Protein AF-A0A6S7K629-F1 (afdb_monomer)

Solvent-accessible surface area (backbone atoms only — not comparable to full-atom values): 11249 Å² total; per-residue (Å²): 129,86,79,71,90,78,64,66,65,44,74,44,81,45,67,24,84,88,79,63,50,75,46,72,34,18,30,44,29,62,68,38,100,60,61,48,60,74,54,48,71,52,32,66,41,79,43,82,92,49,78,72,65,36,66,84,30,62,70,56,58,52,96,64,68,37,53,56,71,46,37,52,66,44,93,55,83,50,48,18,26,36,62,42,29,58,48,38,61,41,59,57,45,75,48,75,36,75,55,96,92,42,73,26,52,31,58,41,76,51,74,46,69,13,59,34,79,58,44,41,83,60,50,68,43,78,54,84,60,54,73,68,51,59,43,55,36,39,87,89,59,82,65,47,86,26,22,80,54,36,23,26,36,38,73,32,53,92,42,32,38,25,43,40,29,35,38,12,10,81,47,82,52,56,62,72,48,82,31,68,53,70,46,36,34,29,32,52,44,99,84,76,43,76,45,74,54,123

Secondary structure (DSSP, 8-state):
----TTPPSEEEEEE-TTT--EEEEEEE-S--TTT-SS-EEP-EE--TTSSTT-TT-GGGTSS--B-HHHHHT-S-SS-EE-THHHH--EEEEEEEEEETTEEEEEEEEEEES-HHHHHTT---EE----HHHHHTTSTT----SEEEEEEEEEEETTTEEEEEEEEEESSSSSSS--EEEEEEEEEE-TTS-EEEE-

Foldseek 3Di:
DDDPPDDAFAWDWDAFPVPRDTWIWTWHQDQDPAPGGDTHTQFWADALVDPCPALPHCLLADQDWDPVVVRRVPPDNDTIGTNQQQRPWDQKDWDWDDDPNDIFIHMWGHTDRHNNVQQNVLDDDFTDCWPVRQCRRDPPDDAADEPFGFAANDDALPFKTAGGWTFHDNDNDRNDTPDIGHHRIWGQDPVRDTDTDD

Radius of gyration: 16.96 Å; Cα contacts (8 Å, |Δi|>4): 452; chains: 1; bounding box: 54×33×42 Å

pLDDT: mean 91.03, std 10.89, range [40.28, 98.56]

Sequence (198 aa):
MPRYRNSTNGIYNLKSISTGEHYDVYCHMNDTETCGGGGWTQVMKLDGHKNTFTYDSALWKNEETYAIQDGLEGISEKESKLASYWNTPFTKICLGMSHNGKRKWTTLNYAASSLYSVIADGKFRATTAGKATWKSLIAGSSLQYNCKREGFNVKFNGNAVVRIGIVANNEGNCNTCDSWLGFSIAYVNDGGKWTNKM

Nearest PDB structures (foldseek):
  7t1u-assembly1_A  TM=4.057E-01  e=2.088E+00  Homo sapiens
  4o7j-assembly1_A  TM=2.434E-01  e=5.455E-01  Prodigiosinella confusarubida
  1p35-assembly1_C  TM=3.882E-01  e=9.455E+00  Autographa californica nucleopolyhedrovirus

Structure (mmCIF, N/CA/C/O backbone):
data_AF-A0A6S7K629-F1
#
_entry.id   AF-A0A6S7K629-F1
#
loop_
_atom_site.group_PDB
_atom_site.id
_atom_site.type_symbol
_atom_site.label_atom_id
_atom_site.label_alt_id
_atom_site.label_comp_id
_atom_site.label_asym_id
_atom_site.label_entity_id
_atom_site.label_seq_id
_atom_site.pdbx_PDB_ins_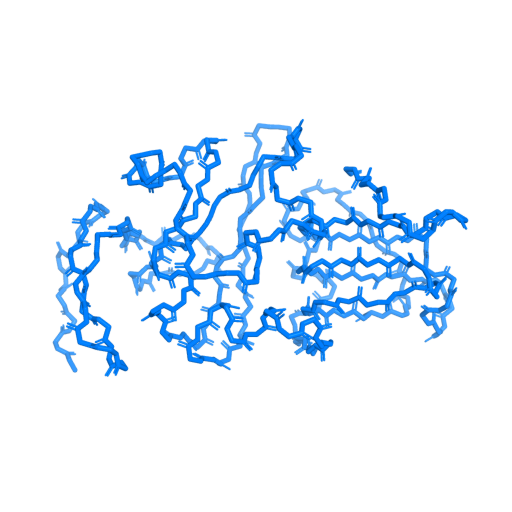code
_atom_site.Cartn_x
_atom_site.Cartn_y
_atom_site.Cartn_z
_atom_site.occupancy
_atom_site.B_iso_or_equiv
_atom_site.auth_seq_id
_atom_site.auth_comp_id
_atom_site.auth_asym_id
_atom_site.auth_atom_id
_atom_site.pdbx_PDB_model_num
ATOM 1 N N . MET A 1 1 ? -26.500 -4.214 5.469 1.00 42.53 1 MET A N 1
ATOM 2 C CA . MET A 1 1 ? -26.222 -3.189 6.501 1.00 42.53 1 MET A CA 1
ATOM 3 C C . MET A 1 1 ? -26.795 -1.858 6.033 1.00 42.53 1 MET A C 1
ATOM 5 O O . MET A 1 1 ? -26.673 -1.582 4.840 1.00 42.53 1 MET A O 1
ATOM 9 N N . PRO A 1 2 ? -27.455 -1.066 6.896 1.00 40.28 2 PRO A N 1
ATOM 10 C CA . PRO A 1 2 ? -28.009 0.219 6.491 1.00 40.28 2 PRO A CA 1
ATOM 11 C C . PRO A 1 2 ? -26.849 1.161 6.152 1.00 40.28 2 PRO A C 1
ATOM 13 O O . PRO A 1 2 ? -25.967 1.383 6.978 1.00 40.28 2 PRO A O 1
ATOM 16 N N . ARG A 1 3 ? -26.818 1.691 4.925 1.00 45.66 3 ARG A N 1
ATOM 17 C CA . ARG A 1 3 ? -25.899 2.775 4.556 1.00 45.66 3 ARG A CA 1
ATOM 18 C C . ARG A 1 3 ? -26.324 4.018 5.339 1.00 45.66 3 ARG A C 1
ATOM 20 O O . ARG A 1 3 ? -27.340 4.621 4.997 1.00 45.66 3 ARG A O 1
ATOM 27 N N . TYR A 1 4 ? -25.579 4.385 6.378 1.00 51.78 4 TYR A N 1
ATOM 28 C CA . TYR A 1 4 ? -25.742 5.671 7.054 1.00 51.78 4 TYR A CA 1
ATOM 29 C C . TYR A 1 4 ? -25.431 6.784 6.046 1.00 51.78 4 TYR A C 1
ATOM 31 O O . TYR A 1 4 ? -24.277 7.054 5.734 1.00 51.78 4 TYR A O 1
ATOM 39 N N . ARG A 1 5 ? -26.476 7.407 5.489 1.00 57.44 5 ARG A N 1
ATOM 40 C CA . ARG A 1 5 ? -26.367 8.431 4.432 1.00 57.44 5 ARG A CA 1
ATOM 41 C C . ARG A 1 5 ? -25.741 9.763 4.895 1.00 57.44 5 ARG A C 1
ATOM 43 O O . ARG A 1 5 ? -25.574 10.635 4.058 1.00 57.44 5 ARG A O 1
ATOM 50 N N . ASN A 1 6 ? -25.353 9.891 6.172 1.00 69.50 6 ASN A N 1
ATOM 51 C CA . ASN A 1 6 ? -24.847 11.131 6.787 1.00 69.50 6 ASN A CA 1
ATOM 52 C C . ASN A 1 6 ? -23.501 10.975 7.534 1.00 69.50 6 ASN A C 1
ATOM 54 O O . ASN A 1 6 ? -23.158 11.825 8.352 1.00 69.50 6 ASN A O 1
ATOM 58 N N . SER A 1 7 ? -22.748 9.893 7.325 1.00 81.50 7 SER A N 1
ATOM 59 C CA . SER A 1 7 ? -21.444 9.730 7.987 1.00 81.50 7 SER A CA 1
ATOM 60 C C . SER A 1 7 ? -20.409 10.715 7.430 1.00 81.50 7 SER A C 1
ATOM 62 O O . SER A 1 7 ? -20.250 10.823 6.217 1.00 81.50 7 SER A O 1
ATOM 64 N N . THR A 1 8 ? -19.690 11.416 8.309 1.00 90.19 8 THR A N 1
ATOM 65 C CA . THR A 1 8 ? -18.616 12.360 7.955 1.00 90.19 8 THR A CA 1
ATOM 66 C C . THR A 1 8 ? -17.238 11.729 8.134 1.00 90.19 8 THR A C 1
ATOM 68 O O . THR A 1 8 ? -17.088 10.703 8.801 1.00 90.19 8 THR A O 1
ATOM 71 N N . ASN A 1 9 ? -16.204 12.325 7.539 1.00 91.75 9 ASN A N 1
ATOM 72 C CA . ASN A 1 9 ? -14.827 11.925 7.830 1.00 91.75 9 ASN A CA 1
ATOM 73 C C . ASN A 1 9 ? -14.549 12.020 9.335 1.00 91.75 9 ASN A C 1
ATOM 75 O O . ASN A 1 9 ? -14.916 13.012 9.965 1.00 91.75 9 ASN A O 1
ATOM 79 N N . GLY A 1 10 ? -13.871 11.025 9.898 1.00 94.19 10 GLY A N 1
ATOM 80 C CA . GLY A 1 10 ? -13.561 11.041 11.322 1.00 94.19 10 GLY A CA 1
ATOM 81 C C . GLY A 1 10 ? -13.109 9.698 11.860 1.00 94.19 10 GLY A C 1
ATOM 82 O O . GLY A 1 10 ? -12.876 8.753 11.105 1.00 94.19 10 GLY A O 1
ATOM 83 N N . ILE A 1 11 ? -12.987 9.646 13.183 1.00 96.50 11 ILE A N 1
ATOM 84 C CA . ILE A 1 11 ? -12.616 8.440 13.914 1.00 96.50 11 ILE A CA 1
ATOM 85 C C . ILE A 1 11 ? -13.872 7.606 14.160 1.00 96.50 11 ILE A C 1
ATOM 87 O O . ILE A 1 11 ? -14.894 8.121 14.612 1.00 96.50 11 ILE A O 1
ATOM 91 N N . TYR A 1 12 ? -13.780 6.314 13.870 1.00 95.94 12 TYR A N 1
ATOM 92 C CA . TYR A 1 12 ? -14.828 5.332 14.106 1.00 95.94 12 TYR A CA 1
ATOM 93 C C . TYR A 1 12 ? -14.247 4.159 14.883 1.00 95.94 12 TYR A C 1
ATOM 95 O O . TYR A 1 12 ? -13.132 3.720 14.609 1.00 95.94 12 TYR A O 1
ATOM 103 N N . ASN A 1 13 ? -15.034 3.619 15.809 1.00 96.88 13 ASN A N 1
ATOM 104 C CA . ASN A 1 13 ? -14.713 2.369 16.478 1.00 96.88 13 ASN A CA 1
ATOM 105 C C . ASN A 1 13 ? -15.338 1.214 15.684 1.00 96.88 13 ASN A C 1
ATOM 107 O O . ASN A 1 13 ? -16.564 1.123 15.565 1.00 96.88 13 ASN A O 1
ATOM 111 N N . LEU A 1 14 ? -14.500 0.366 15.091 1.00 95.81 14 LEU A N 1
ATOM 112 C CA . LEU A 1 14 ? -14.931 -0.809 14.336 1.00 95.81 14 LEU A CA 1
ATOM 113 C C . LEU A 1 14 ? -14.744 -2.075 15.165 1.00 95.81 14 LEU A C 1
ATOM 115 O O . LEU A 1 14 ? -13.897 -2.131 16.051 1.00 95.81 14 LEU A O 1
ATOM 119 N N . LYS A 1 15 ? -15.519 -3.109 14.831 1.00 96.25 15 LYS A N 1
ATOM 120 C CA . LYS A 1 15 ? -15.396 -4.446 15.413 1.00 96.25 15 LYS A CA 1
ATOM 121 C C . LYS A 1 15 ? -14.888 -5.426 14.362 1.00 96.25 15 LYS A C 1
ATOM 123 O O . LYS A 1 15 ? -15.482 -5.541 13.289 1.00 96.25 15 LYS A O 1
ATOM 128 N N . SER A 1 16 ? -13.807 -6.135 14.669 1.00 92.56 16 SER A N 1
ATOM 129 C CA . SER A 1 16 ? -13.262 -7.192 13.819 1.00 92.56 16 SER A CA 1
ATOM 130 C C . SER A 1 16 ? -14.275 -8.324 13.678 1.00 92.56 16 SER A C 1
ATOM 132 O O . SER A 1 16 ? -14.834 -8.798 14.667 1.00 92.56 16 SER A O 1
ATOM 134 N N . ILE A 1 17 ? -14.513 -8.771 12.445 1.00 88.88 17 ILE A N 1
ATOM 135 C CA . ILE A 1 17 ? -15.453 -9.868 12.173 1.00 88.88 17 ILE A CA 1
ATOM 136 C C . ILE A 1 17 ? -14.842 -11.217 12.585 1.00 88.88 17 ILE A C 1
ATOM 138 O O . ILE A 1 17 ? -15.576 -12.123 12.966 1.00 88.88 17 ILE A O 1
ATOM 142 N N . SER A 1 18 ? -13.513 -11.351 12.527 1.00 85.50 18 SER A N 1
ATOM 143 C CA . SER A 1 18 ? -12.800 -12.586 12.867 1.00 85.50 18 SER A CA 1
ATOM 144 C C . SER A 1 18 ? -12.514 -12.714 14.363 1.00 85.50 18 SER A C 1
ATOM 146 O O . SER A 1 18 ? -12.752 -13.778 14.927 1.00 85.50 18 SER A O 1
ATOM 148 N N . THR A 1 19 ? -12.013 -11.654 15.005 1.00 88.19 19 THR A N 1
ATOM 149 C CA . THR A 1 19 ? -11.567 -11.700 16.413 1.00 88.19 19 THR A CA 1
ATOM 150 C C . THR A 1 19 ? -12.598 -11.138 17.390 1.00 88.19 19 THR A C 1
ATOM 152 O O . THR A 1 19 ? -12.537 -11.414 18.583 1.00 88.19 19 THR A O 1
ATOM 155 N N . GLY A 1 20 ? -13.562 -10.344 16.910 1.00 91.94 20 GLY A N 1
ATOM 156 C CA . GLY A 1 20 ? -14.508 -9.622 17.762 1.00 91.94 20 GLY A CA 1
ATOM 157 C C . GLY A 1 20 ? -13.906 -8.415 18.492 1.00 91.94 20 GLY A C 1
ATOM 158 O O . GLY A 1 20 ? -14.633 -7.737 19.217 1.00 91.94 20 GLY A O 1
ATOM 159 N N . GLU A 1 21 ? -12.620 -8.129 18.294 1.00 91.12 21 GLU A N 1
ATOM 160 C CA . GLU A 1 21 ? -11.923 -7.007 18.919 1.00 91.12 21 GLU A CA 1
ATOM 161 C C . GLU A 1 21 ? -12.397 -5.666 18.369 1.00 91.12 21 GLU A C 1
ATOM 163 O O . GLU A 1 21 ? -12.718 -5.533 17.185 1.00 91.12 21 GLU A O 1
ATOM 168 N N . HIS A 1 22 ? -12.400 -4.661 19.240 1.00 95.94 22 HIS A N 1
ATOM 169 C CA . HIS A 1 22 ? -12.716 -3.288 18.885 1.00 95.94 22 HIS A CA 1
ATOM 170 C C . HIS A 1 22 ? -11.439 -2.495 18.618 1.00 95.94 22 HIS A C 1
ATOM 172 O O . HIS A 1 22 ? -10.460 -2.627 19.351 1.00 95.94 22 HIS A O 1
ATOM 178 N N . TYR A 1 23 ? -11.451 -1.661 17.582 1.00 96.69 23 TYR A N 1
ATOM 179 C CA . TYR A 1 23 ? -10.312 -0.823 17.227 1.00 96.69 23 TYR A CA 1
ATOM 180 C C . TYR A 1 23 ? -10.754 0.493 16.593 1.00 96.69 23 TYR A C 1
ATOM 182 O O . TYR A 1 23 ? -11.702 0.541 15.804 1.00 96.69 23 TYR A O 1
ATOM 190 N N . ASP A 1 24 ? -10.033 1.559 16.931 1.00 97.12 24 ASP 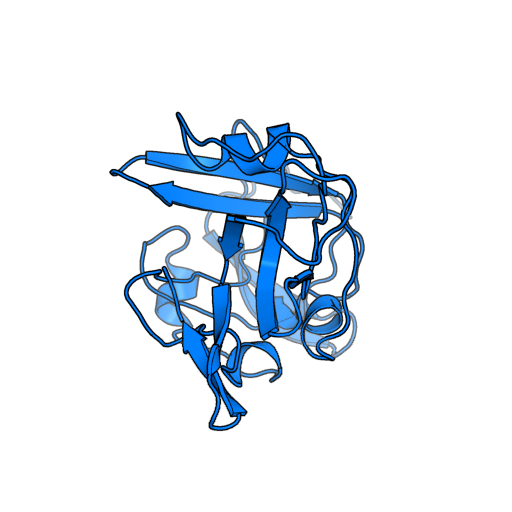A N 1
ATOM 191 C CA . ASP A 1 24 ? -10.259 2.879 16.360 1.00 97.12 24 ASP A CA 1
ATOM 192 C C . ASP A 1 24 ? -9.561 3.012 15.009 1.00 97.12 24 ASP A C 1
ATOM 194 O O . ASP A 1 24 ? -8.416 2.588 14.814 1.00 97.12 24 ASP A O 1
ATOM 198 N N . VAL A 1 25 ? -10.264 3.628 14.066 1.00 96.75 25 VAL A N 1
ATOM 199 C CA . VAL A 1 25 ? -9.771 3.904 12.719 1.00 96.75 25 VAL A CA 1
ATOM 200 C C . VAL A 1 25 ? -10.211 5.278 12.270 1.00 96.75 25 VAL A C 1
ATOM 202 O O . VAL A 1 25 ? -11.282 5.750 12.642 1.00 96.75 25 VAL A O 1
ATOM 205 N N . TYR A 1 26 ? -9.433 5.882 11.382 1.00 95.94 26 TYR A N 1
ATOM 206 C CA . TYR A 1 26 ? -9.931 6.991 10.589 1.00 95.94 26 TYR A CA 1
ATOM 207 C C . TYR A 1 26 ? -10.666 6.460 9.354 1.00 95.94 26 TYR A C 1
ATOM 209 O O . TYR A 1 26 ? -10.102 5.682 8.578 1.00 95.94 26 TYR A O 1
ATOM 217 N N . CYS A 1 27 ? -11.908 6.897 9.149 1.00 94.88 27 CYS A N 1
ATOM 218 C CA . CYS A 1 27 ? -12.672 6.613 7.939 1.00 94.88 27 CYS A CA 1
ATOM 219 C C . CYS A 1 27 ? -12.853 7.880 7.102 1.00 94.88 27 CYS A C 1
ATOM 221 O O . CYS A 1 27 ? -13.299 8.917 7.597 1.00 94.88 27 CYS A O 1
ATOM 223 N N . HIS A 1 28 ? -12.565 7.765 5.807 1.00 91.50 28 HIS A N 1
ATOM 224 C CA . HIS A 1 28 ? -12.845 8.788 4.810 1.00 91.50 28 HIS A CA 1
ATOM 225 C C . HIS A 1 28 ? -14.187 8.488 4.130 1.00 91.50 28 HIS A C 1
ATOM 227 O O . HIS A 1 28 ? -14.306 7.580 3.307 1.00 91.50 28 HIS A O 1
ATOM 233 N N . MET A 1 29 ? -15.216 9.230 4.520 1.00 88.81 29 MET A N 1
ATOM 234 C CA . MET A 1 29 ? -16.586 9.094 4.027 1.00 88.81 29 MET A CA 1
ATOM 235 C C . MET A 1 29 ? -16.844 9.928 2.771 1.00 88.81 29 MET A C 1
ATOM 237 O O . MET A 1 29 ? -17.712 9.566 1.976 1.00 88.81 29 MET A O 1
ATOM 241 N N . ASN A 1 30 ? -16.091 11.016 2.588 1.00 82.06 30 ASN A N 1
ATOM 242 C CA . ASN A 1 30 ? -16.232 11.895 1.434 1.00 82.06 30 ASN A CA 1
ATOM 243 C C . ASN A 1 30 ? -15.866 11.176 0.130 1.00 82.06 30 ASN A C 1
ATOM 245 O O . ASN A 1 30 ? -15.052 10.251 0.104 1.00 82.06 30 ASN A O 1
ATOM 249 N N . ASP A 1 31 ? -16.470 11.639 -0.961 1.00 74.38 31 ASP A N 1
ATOM 250 C CA . ASP A 1 31 ? -16.105 11.189 -2.294 1.00 74.38 31 ASP A CA 1
ATOM 251 C C . ASP A 1 31 ? -14.700 11.696 -2.647 1.00 74.38 31 ASP A C 1
ATOM 253 O O . ASP A 1 31 ? -14.399 12.884 -2.518 1.00 74.38 31 ASP A O 1
ATOM 257 N N . THR A 1 32 ? -13.836 10.784 -3.081 1.00 66.00 32 THR A N 1
ATOM 258 C CA . THR A 1 32 ? -12.559 11.141 -3.701 1.00 66.00 32 THR A CA 1
ATOM 259 C C . THR A 1 32 ? -12.710 10.887 -5.191 1.00 66.00 32 THR A C 1
ATOM 261 O O . THR A 1 32 ? -13.128 9.795 -5.569 1.00 66.00 32 THR A O 1
ATOM 264 N N . GLU A 1 33 ? -12.336 11.853 -6.038 1.00 66.56 33 GLU A N 1
ATOM 265 C CA . GLU A 1 33 ? -12.585 11.812 -7.495 1.00 66.56 33 GLU A CA 1
ATOM 266 C C . GLU A 1 33 ? -12.227 10.471 -8.168 1.00 66.56 33 GLU A C 1
ATOM 268 O O . GLU A 1 33 ? -12.839 10.089 -9.160 1.00 66.56 33 GLU A O 1
ATOM 273 N N . THR A 1 34 ? -11.244 9.738 -7.636 1.00 80.25 34 THR A N 1
ATOM 274 C CA . THR A 1 34 ? -10.741 8.477 -8.204 1.00 80.25 34 THR A CA 1
ATOM 275 C C . THR A 1 34 ? -11.073 7.211 -7.419 1.00 80.25 34 THR A C 1
ATOM 277 O O . THR A 1 34 ? -11.080 6.140 -8.026 1.00 80.25 34 THR A O 1
ATOM 280 N N . 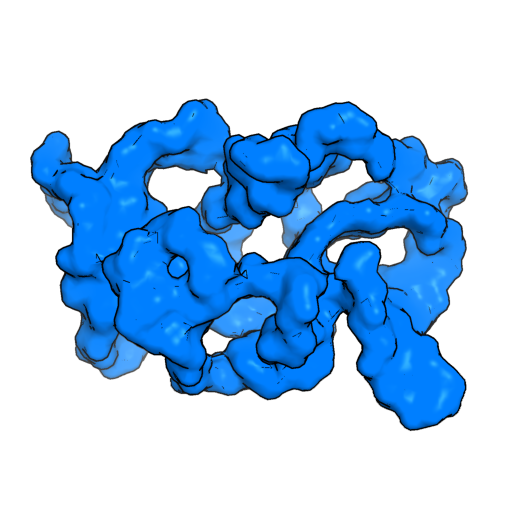CYS A 1 35 ? -11.304 7.271 -6.101 1.00 87.69 35 CYS A N 1
ATOM 281 C CA . CYS A 1 35 ? -11.722 6.073 -5.359 1.00 87.69 35 CYS A CA 1
ATOM 282 C C . CYS A 1 35 ? -13.241 5.968 -5.223 1.00 87.69 35 CYS A C 1
ATOM 284 O O . CYS A 1 35 ? -13.765 4.877 -5.007 1.00 87.69 35 CYS A O 1
ATOM 286 N N . GLY A 1 36 ? -13.968 7.057 -5.460 1.00 82.62 36 GLY A N 1
ATOM 287 C CA . GLY A 1 36 ? -15.405 7.113 -5.254 1.00 82.62 36 GLY A CA 1
ATOM 288 C C . GLY A 1 36 ? -15.763 7.261 -3.773 1.00 82.62 36 GLY A C 1
ATOM 289 O O . GLY A 1 36 ? -14.924 7.095 -2.878 1.00 82.62 36 GLY A O 1
ATOM 290 N N . GLY A 1 37 ? -17.037 7.540 -3.508 1.00 75.88 37 GLY A N 1
ATOM 291 C CA . GLY A 1 37 ? -17.607 7.514 -2.162 1.00 75.88 37 GLY A CA 1
ATOM 292 C C . GLY A 1 37 ? -17.767 6.086 -1.632 1.00 75.88 37 GLY A C 1
ATOM 293 O O . GLY A 1 37 ? -17.908 5.135 -2.403 1.00 75.88 37 GLY A O 1
ATOM 294 N N . GLY A 1 38 ? -17.786 5.912 -0.307 1.00 68.56 38 GLY A N 1
ATOM 295 C CA . GLY A 1 38 ? -18.046 4.583 0.265 1.00 68.56 38 GLY A CA 1
ATOM 296 C C . GLY A 1 38 ? -17.425 4.240 1.614 1.00 68.56 38 GLY A C 1
ATOM 297 O O . GLY A 1 38 ? -17.401 3.058 1.936 1.00 68.56 38 GLY A O 1
ATOM 298 N N . GLY A 1 39 ? -16.962 5.213 2.403 1.00 86.69 39 GLY A N 1
ATOM 299 C CA . GLY A 1 39 ? -16.406 4.949 3.734 1.00 86.69 39 GLY A CA 1
ATOM 300 C C . GLY A 1 39 ? -15.116 4.135 3.679 1.00 86.69 39 GLY A C 1
ATOM 301 O O . GLY A 1 39 ? -15.087 2.959 4.025 1.00 86.69 39 GLY A O 1
ATOM 302 N N . TRP A 1 40 ? -14.038 4.774 3.236 1.00 93.50 40 TRP A N 1
ATOM 303 C CA . TRP A 1 40 ? -12.711 4.176 3.161 1.00 93.50 40 TRP A CA 1
ATOM 304 C C . TRP A 1 40 ? -12.060 4.107 4.540 1.00 93.50 40 TRP A C 1
ATOM 306 O O . TRP A 1 40 ? -11.808 5.140 5.156 1.00 93.50 40 TRP A O 1
ATOM 316 N N . THR A 1 41 ? -11.742 2.905 5.010 1.00 95.75 41 THR A N 1
ATOM 317 C CA . THR A 1 41 ? -11.016 2.691 6.269 1.00 95.75 41 THR A CA 1
ATOM 318 C C . THR A 1 41 ? -9.511 2.829 6.052 1.00 95.75 41 THR A C 1
ATOM 320 O O . THR A 1 41 ? -8.917 2.071 5.284 1.00 95.75 41 THR A O 1
ATOM 323 N N . GLN A 1 42 ? -8.871 3.779 6.737 1.00 96.12 42 GLN A N 1
ATOM 324 C CA . GLN A 1 42 ? -7.422 3.952 6.673 1.00 96.12 42 GLN A CA 1
ATOM 325 C C . GLN A 1 42 ? -6.710 2.788 7.371 1.00 96.12 42 GLN A C 1
ATOM 327 O O . GLN A 1 42 ? -7.053 2.437 8.499 1.00 96.12 42 GLN A O 1
ATOM 332 N N . VAL A 1 43 ? -5.707 2.205 6.706 1.00 97.12 43 VAL A N 1
ATOM 333 C CA . VAL A 1 43 ? -4.933 1.061 7.229 1.00 97.12 43 VAL A CA 1
ATOM 334 C C . VAL A 1 43 ? -3.497 1.424 7.589 1.00 97.12 43 VAL A C 1
ATOM 336 O O . VAL A 1 43 ? -2.975 0.964 8.603 1.00 97.12 43 VAL A O 1
ATOM 339 N N . MET A 1 44 ? -2.851 2.262 6.780 1.00 97.38 44 MET A N 1
ATOM 340 C CA . MET A 1 44 ? -1.466 2.670 6.993 1.00 97.38 44 MET A CA 1
ATOM 341 C C . MET A 1 44 ? -1.112 3.924 6.195 1.00 97.38 44 MET A C 1
ATOM 343 O O . MET A 1 44 ? -1.789 4.260 5.222 1.00 97.38 44 MET A O 1
ATOM 347 N N . LYS A 1 45 ? -0.020 4.578 6.595 1.00 97.12 45 LYS A N 1
ATOM 348 C CA . LYS A 1 45 ? 0.615 5.707 5.906 1.00 97.12 45 LYS A CA 1
ATOM 349 C C . LYS A 1 45 ? 2.127 5.549 5.989 1.00 97.12 45 LYS A C 1
ATOM 351 O O . LYS A 1 45 ? 2.639 5.194 7.048 1.00 97.12 45 LYS A O 1
ATOM 356 N N . LEU A 1 46 ? 2.814 5.813 4.885 1.00 95.88 46 LEU A N 1
ATOM 357 C CA . LEU A 1 46 ? 4.257 5.637 4.755 1.00 95.88 46 LEU A CA 1
ATOM 358 C C . LEU A 1 46 ? 4.891 6.956 4.326 1.00 95.88 46 LEU A C 1
ATOM 360 O O . LEU A 1 46 ? 4.301 7.676 3.518 1.00 95.88 46 LEU A O 1
ATOM 364 N N . ASP A 1 47 ? 6.098 7.224 4.812 1.00 93.94 47 ASP A N 1
ATOM 365 C CA . ASP A 1 47 ? 6.920 8.346 4.373 1.00 93.94 47 ASP A CA 1
ATOM 366 C C . ASP A 1 47 ? 8.123 7.797 3.607 1.00 93.94 47 ASP A C 1
ATOM 368 O O . ASP A 1 47 ? 8.951 7.072 4.157 1.00 93.94 47 ASP A O 1
ATOM 372 N N . GLY A 1 48 ? 8.220 8.147 2.322 1.00 90.75 48 GLY A N 1
ATOM 373 C CA . GLY A 1 48 ? 9.311 7.699 1.457 1.00 90.75 48 GLY A CA 1
ATOM 374 C C . GLY A 1 48 ? 10.696 8.115 1.957 1.00 90.75 48 GLY A C 1
ATOM 375 O O . GLY A 1 48 ? 11.670 7.455 1.622 1.00 90.75 48 GLY A O 1
ATOM 376 N N . HIS A 1 49 ? 10.796 9.147 2.801 1.00 90.38 49 HIS A N 1
ATOM 377 C CA . HIS A 1 49 ? 12.065 9.622 3.359 1.00 90.38 49 HIS A CA 1
ATOM 378 C C . HIS A 1 49 ? 12.517 8.850 4.606 1.00 90.38 49 HIS A C 1
ATOM 380 O O . HIS A 1 49 ? 13.608 9.106 5.122 1.00 90.38 49 HIS A O 1
ATOM 386 N N . LYS A 1 50 ? 11.694 7.925 5.117 1.00 92.75 50 LYS A N 1
ATOM 387 C CA . LYS A 1 50 ? 11.956 7.173 6.346 1.00 92.75 50 LYS A CA 1
ATOM 388 C C . LYS A 1 50 ? 12.129 5.686 6.072 1.00 92.75 50 LYS A C 1
ATOM 390 O O . LYS A 1 50 ? 11.557 5.109 5.154 1.00 92.75 50 LYS A O 1
ATOM 395 N N . ASN A 1 51 ? 12.894 5.041 6.949 1.00 92.25 51 ASN A N 1
ATOM 396 C CA . ASN A 1 51 ? 13.161 3.605 6.886 1.00 92.25 51 ASN A CA 1
ATOM 397 C C . ASN A 1 51 ? 12.189 2.769 7.746 1.00 92.25 51 ASN A C 1
ATOM 399 O O . ASN A 1 51 ? 12.482 1.623 8.073 1.00 92.25 51 ASN A O 1
ATOM 403 N N . THR A 1 52 ? 11.037 3.315 8.139 1.00 95.38 52 THR A N 1
ATOM 404 C CA . THR A 1 52 ? 10.074 2.621 9.012 1.00 95.38 52 THR A CA 1
ATOM 405 C C . THR A 1 52 ? 9.383 1.460 8.293 1.00 95.38 52 THR A C 1
ATOM 407 O O . THR A 1 52 ? 9.242 0.364 8.839 1.00 95.38 52 THR A O 1
ATOM 410 N N . PHE A 1 53 ? 8.980 1.683 7.038 1.00 95.31 53 PHE A N 1
ATOM 411 C CA . PHE A 1 53 ? 8.231 0.724 6.217 1.00 95.31 53 PHE A CA 1
ATOM 412 C C . PHE A 1 53 ? 9.029 0.228 5.005 1.00 95.31 53 PHE A C 1
ATOM 414 O O . PHE A 1 53 ? 8.484 -0.022 3.923 1.00 95.31 53 PHE A O 1
ATOM 421 N N . THR A 1 54 ? 10.332 0.032 5.193 1.00 92.88 54 THR A N 1
ATOM 422 C CA . THR A 1 54 ? 11.207 -0.665 4.238 1.00 92.88 54 THR A CA 1
ATOM 423 C C . THR A 1 54 ? 10.683 -2.063 3.947 1.00 92.88 54 THR A C 1
ATOM 425 O O . THR A 1 54 ? 9.872 -2.597 4.709 1.00 92.88 54 THR A O 1
ATOM 428 N N . TYR A 1 55 ? 11.103 -2.675 2.837 1.00 91.56 55 TYR A N 1
ATOM 429 C CA . TYR A 1 55 ? 10.515 -3.955 2.440 1.00 91.56 55 TYR A CA 1
ATOM 430 C C . TYR A 1 55 ? 10.715 -5.014 3.532 1.00 91.56 55 TYR A C 1
ATOM 432 O O . TYR A 1 55 ? 9.808 -5.776 3.835 1.00 91.56 55 TYR A O 1
ATOM 440 N N . ASP A 1 56 ? 11.865 -5.060 4.181 1.00 90.31 56 ASP A N 1
ATOM 441 C CA . ASP A 1 56 ? 12.177 -6.023 5.236 1.00 90.31 56 ASP A CA 1
ATOM 442 C C . ASP A 1 56 ? 11.580 -5.701 6.615 1.00 90.31 56 ASP A C 1
ATOM 444 O O . ASP A 1 56 ? 11.639 -6.558 7.499 1.00 90.31 56 ASP A O 1
ATOM 448 N N . SER A 1 57 ? 10.957 -4.530 6.795 1.00 94.44 57 SER A N 1
ATOM 449 C CA . SER A 1 57 ? 10.371 -4.119 8.072 1.00 94.44 57 SER A CA 1
ATOM 450 C C . SER A 1 57 ? 9.383 -5.157 8.614 1.00 94.44 57 SER A C 1
ATOM 452 O O . SER A 1 57 ? 8.456 -5.601 7.922 1.00 94.44 57 SER A O 1
ATOM 454 N N . ALA A 1 58 ? 9.553 -5.513 9.891 1.00 96.56 58 ALA A N 1
ATOM 455 C CA . ALA A 1 58 ? 8.655 -6.419 10.605 1.00 96.56 58 ALA A CA 1
ATOM 456 C C . ALA A 1 58 ? 7.212 -5.889 10.646 1.00 96.56 58 ALA A C 1
ATOM 458 O O . ALA A 1 58 ? 6.272 -6.686 10.669 1.00 96.56 58 ALA A O 1
ATOM 459 N N . LEU A 1 59 ? 7.028 -4.565 10.540 1.00 97.69 59 LEU A N 1
ATOM 460 C CA . LEU A 1 59 ? 5.715 -3.919 10.520 1.00 97.69 59 LEU A CA 1
ATOM 461 C C . LEU A 1 59 ? 4.826 -4.392 9.361 1.00 97.69 59 LEU A C 1
ATOM 463 O O . LEU A 1 59 ? 3.608 -4.325 9.476 1.00 97.69 59 LEU A O 1
ATOM 467 N N . TRP A 1 60 ? 5.382 -4.921 8.269 1.00 97.56 60 TRP A N 1
ATOM 468 C CA . TRP A 1 60 ? 4.576 -5.517 7.194 1.00 97.56 60 TRP A CA 1
ATOM 469 C C . TRP A 1 60 ? 3.984 -6.884 7.555 1.00 97.56 60 TRP A C 1
ATOM 471 O O . TRP A 1 60 ? 2.985 -7.296 6.962 1.00 97.56 60 TRP A O 1
ATOM 481 N N . LYS A 1 61 ? 4.620 -7.603 8.485 1.00 97.38 61 LYS A N 1
ATOM 482 C CA . LYS A 1 61 ? 4.380 -9.030 8.751 1.00 97.38 61 LYS A CA 1
ATOM 483 C C . LYS A 1 61 ? 3.856 -9.324 10.154 1.00 97.38 61 LYS A C 1
ATOM 485 O O . LYS A 1 61 ? 3.500 -10.468 10.424 1.00 97.38 61 LYS A O 1
ATOM 490 N N . ASN A 1 62 ? 3.815 -8.328 11.035 1.00 97.81 62 ASN A N 1
ATOM 491 C CA . ASN A 1 62 ? 3.250 -8.446 12.375 1.00 97.81 62 ASN A CA 1
ATOM 492 C C . ASN A 1 62 ? 1.838 -7.835 12.460 1.00 97.81 62 ASN A C 1
ATOM 494 O O . ASN A 1 62 ? 1.403 -7.086 11.578 1.00 97.81 62 ASN A O 1
ATOM 498 N N . GLU A 1 63 ? 1.136 -8.144 13.543 1.00 97.12 63 GLU A N 1
ATOM 499 C CA . GLU A 1 63 ? -0.167 -7.569 13.904 1.00 97.12 63 GLU A CA 1
ATOM 500 C C . GLU A 1 63 ? 0.012 -6.503 14.998 1.00 97.12 63 GLU A C 1
ATOM 502 O O . GLU A 1 63 ? -0.720 -6.441 15.978 1.00 97.12 63 GLU A O 1
ATOM 507 N N . GLU A 1 64 ? 1.043 -5.667 14.842 1.00 97.44 64 GLU A N 1
ATOM 508 C CA . GLU A 1 64 ? 1.321 -4.541 15.737 1.00 97.44 64 GLU A CA 1
ATOM 509 C C . GLU A 1 64 ? 0.972 -3.212 15.067 1.00 97.44 64 GLU A C 1
ATOM 511 O O . GLU A 1 64 ? 1.125 -3.047 13.848 1.00 97.44 64 GLU A O 1
ATOM 516 N N . THR A 1 65 ? 0.515 -2.253 15.869 1.00 98.06 65 THR A N 1
ATOM 517 C CA . THR A 1 65 ? 0.275 -0.877 15.433 1.00 98.06 65 THR A CA 1
ATOM 518 C C . THR A 1 65 ? 1.562 -0.055 15.453 1.00 98.06 65 THR A C 1
ATOM 520 O O . THR A 1 65 ? 2.534 -0.376 16.133 1.00 98.06 65 THR A O 1
ATOM 523 N N . TYR A 1 66 ? 1.560 1.049 14.710 1.00 98.50 66 TYR A N 1
ATOM 524 C CA . TYR A 1 66 ? 2.623 2.048 14.735 1.00 98.50 66 TYR A CA 1
ATOM 525 C C . TYR A 1 66 ? 1.999 3.441 14.661 1.00 98.50 66 TYR A C 1
ATOM 527 O O . TYR A 1 66 ? 1.168 3.684 13.785 1.00 98.50 66 TYR A O 1
ATOM 535 N N . ALA A 1 67 ? 2.394 4.338 15.569 1.00 97.94 67 ALA A N 1
ATOM 536 C CA . ALA A 1 67 ? 1.948 5.736 15.607 1.00 97.94 67 ALA A CA 1
ATOM 537 C C . ALA A 1 67 ? 0.417 5.898 15.457 1.00 97.94 67 ALA A C 1
ATOM 539 O O . ALA A 1 67 ? -0.083 6.543 14.537 1.00 97.94 67 ALA A O 1
ATOM 540 N N . ILE A 1 68 ? -0.345 5.274 16.368 1.00 97.62 68 ILE A N 1
ATOM 541 C CA . ILE A 1 68 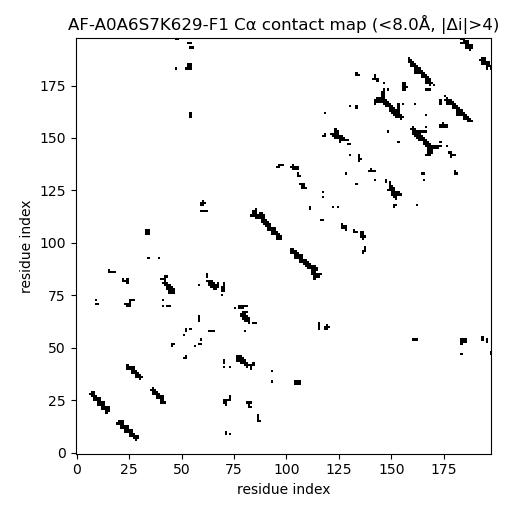? -1.819 5.223 16.304 1.00 97.62 68 ILE A CA 1
ATOM 542 C C . ILE A 1 68 ? -2.424 6.625 16.196 1.00 97.62 68 ILE A C 1
ATOM 544 O O . ILE A 1 68 ? -3.250 6.857 15.320 1.00 97.62 68 ILE A O 1
ATOM 548 N N . GLN A 1 69 ? -1.987 7.557 17.050 1.00 97.44 69 GLN A N 1
ATOM 549 C CA . GLN A 1 69 ? -2.523 8.923 17.079 1.00 97.44 69 GLN A CA 1
ATOM 550 C C . GLN A 1 69 ? -2.353 9.617 15.724 1.00 97.44 69 GLN A C 1
ATOM 552 O O . GLN A 1 69 ? -3.318 10.148 15.184 1.00 97.44 69 GLN A O 1
ATOM 557 N N . ASP A 1 70 ? -1.177 9.488 15.107 1.00 97.69 70 ASP A N 1
ATOM 558 C CA . ASP A 1 70 ? -0.915 10.032 13.775 1.00 97.69 70 ASP A CA 1
ATOM 559 C C . ASP A 1 70 ? -1.779 9.358 12.696 1.00 97.69 70 ASP A C 1
ATOM 561 O O . ASP A 1 70 ? -2.179 9.996 11.723 1.00 97.69 70 ASP A O 1
ATOM 565 N N . GLY A 1 71 ? -2.113 8.074 12.854 1.00 96.19 71 GLY A N 1
ATOM 566 C CA . GLY A 1 71 ? -3.060 7.372 11.986 1.00 96.19 71 GLY A CA 1
ATOM 567 C C . GLY A 1 71 ? -4.502 7.874 12.116 1.00 96.19 71 GLY A C 1
ATOM 568 O O . GLY A 1 71 ? -5.228 7.904 11.123 1.00 96.19 71 GLY A O 1
ATOM 569 N N . LEU A 1 72 ? -4.907 8.315 13.308 1.00 96.88 72 LEU A N 1
ATOM 570 C CA . LEU A 1 72 ? -6.248 8.839 13.584 1.00 96.88 72 LEU A CA 1
ATOM 571 C C . LEU A 1 72 ? -6.439 10.301 13.140 1.00 96.88 72 LEU A C 1
ATOM 573 O O . LEU A 1 72 ? -7.573 10.759 13.033 1.00 96.88 72 LEU A O 1
ATOM 577 N N . GLU A 1 73 ? -5.362 11.005 12.780 1.00 94.94 73 GLU A N 1
ATOM 578 C CA . GLU A 1 73 ? -5.403 12.340 12.154 1.00 94.94 73 GLU A CA 1
ATOM 579 C C . GLU A 1 73 ? -5.841 12.310 10.669 1.00 94.94 73 GLU A C 1
ATOM 581 O O . GLU A 1 73 ? -5.938 13.352 10.016 1.00 94.94 73 GLU A O 1
ATOM 586 N N . GLY A 1 74 ? -6.082 11.127 10.093 1.00 89.75 74 GLY A N 1
ATOM 587 C CA . GLY A 1 74 ? -6.445 10.967 8.685 1.00 89.75 74 GLY A CA 1
ATOM 588 C C . GLY A 1 74 ? -5.258 11.139 7.736 1.00 89.75 74 GLY A C 1
ATOM 589 O O . GLY A 1 74 ? -4.165 10.636 8.001 1.00 89.75 74 GLY A O 1
ATOM 590 N N . ILE A 1 75 ? -5.453 11.849 6.619 1.00 85.00 75 ILE A N 1
ATOM 591 C CA . ILE A 1 75 ? -4.507 11.929 5.483 1.00 85.00 75 ILE A CA 1
ATOM 592 C C . ILE A 1 75 ? -3.281 12.847 5.710 1.00 85.00 75 ILE A C 1
ATOM 594 O O . ILE A 1 75 ? -2.726 13.385 4.745 1.00 85.00 75 ILE A O 1
ATOM 598 N N . SER A 1 76 ? -2.859 13.056 6.961 1.00 91.69 76 SER A N 1
ATOM 599 C CA . SER A 1 76 ? -1.596 13.741 7.283 1.00 91.69 76 SER A CA 1
ATOM 600 C C . SER A 1 76 ? -0.385 12.957 6.754 1.00 91.69 76 SER A C 1
ATOM 602 O O . SER A 1 76 ? -0.469 11.751 6.542 1.00 91.69 76 SER A O 1
ATOM 604 N N . GLU A 1 77 ? 0.756 13.620 6.549 1.00 91.56 77 GLU A N 1
ATOM 605 C CA . GLU A 1 77 ? 1.979 12.996 5.996 1.00 91.56 77 GLU A CA 1
ATOM 606 C C . GLU A 1 77 ? 2.804 12.223 7.034 1.00 91.56 77 GLU A C 1
ATOM 608 O O . GLU A 1 77 ? 3.896 11.741 6.750 1.00 91.56 77 GLU A O 1
ATOM 613 N N . LYS A 1 78 ? 2.274 12.076 8.249 1.00 95.56 78 LYS A N 1
ATOM 614 C CA . LYS A 1 78 ? 2.901 11.284 9.300 1.00 95.56 78 LYS A CA 1
ATOM 615 C C . LYS A 1 78 ? 2.650 9.795 9.081 1.00 95.56 78 LYS A C 1
ATOM 617 O O . LYS A 1 78 ? 1.537 9.376 8.758 1.00 95.56 78 LYS A O 1
ATOM 622 N N . GLU A 1 79 ? 3.693 9.005 9.290 1.00 97.44 79 GLU A N 1
ATOM 623 C CA . GLU A 1 79 ? 3.655 7.549 9.208 1.00 97.44 79 GLU A CA 1
ATOM 624 C C . GLU A 1 79 ? 2.686 6.938 10.218 1.00 97.44 79 GLU A C 1
ATOM 626 O O . GLU A 1 79 ? 2.536 7.438 11.327 1.00 97.44 79 GLU A O 1
ATOM 631 N N . SER A 1 80 ? 2.020 5.846 9.840 1.00 98.38 80 SER A N 1
ATOM 632 C CA . SER A 1 80 ? 1.136 5.114 10.750 1.00 98.38 80 SER A CA 1
ATOM 633 C C . SER A 1 80 ? 0.862 3.698 10.251 1.00 98.38 80 SER A C 1
ATOM 635 O O . SER A 1 80 ? 0.901 3.430 9.048 1.00 98.38 80 SER A O 1
ATOM 637 N N . LYS A 1 81 ? 0.509 2.807 11.174 1.00 98.44 81 LYS A N 1
ATOM 638 C CA . LYS A 1 81 ? -0.098 1.505 10.897 1.00 98.44 81 LYS A CA 1
ATOM 639 C C . LYS A 1 81 ? -1.167 1.243 11.951 1.00 98.44 81 LYS A C 1
ATOM 641 O O . LYS A 1 81 ? -0.873 1.241 13.146 1.00 98.44 81 LYS A O 1
ATOM 646 N N . LEU A 1 82 ? -2.401 1.034 11.507 1.00 98.19 82 LEU A N 1
ATOM 647 C CA . LEU A 1 82 ? -3.562 0.826 12.372 1.00 98.19 82 LEU A CA 1
ATOM 648 C C . LEU A 1 82 ? -3.979 -0.647 12.389 1.00 98.19 82 LEU A C 1
ATOM 650 O O . LEU A 1 82 ? -3.632 -1.410 11.487 1.00 98.19 82 LEU A O 1
ATOM 654 N N . ALA A 1 83 ? -4.770 -1.037 13.391 1.00 97.88 83 ALA A N 1
ATOM 655 C CA . ALA A 1 83 ? -5.277 -2.407 13.524 1.00 97.88 83 ALA A CA 1
ATOM 656 C C . ALA A 1 83 ? -6.158 -2.857 12.349 1.00 97.88 83 ALA A C 1
ATOM 658 O O . ALA A 1 83 ? -6.233 -4.043 12.029 1.00 97.88 83 ALA A O 1
ATOM 659 N N . SER A 1 84 ? -6.752 -1.909 11.623 1.00 97.81 84 SER A N 1
ATOM 660 C CA . SER A 1 84 ? -7.440 -2.160 10.354 1.00 97.81 84 SER A CA 1
ATOM 661 C C . SER A 1 84 ? -6.563 -2.846 9.300 1.00 97.81 84 SER A C 1
ATOM 663 O O . SER A 1 84 ? -7.089 -3.529 8.423 1.00 97.81 84 SER A O 1
ATOM 665 N N . TYR A 1 85 ? -5.232 -2.743 9.396 1.00 98.25 85 TYR A N 1
ATOM 666 C CA . TYR A 1 85 ? -4.303 -3.458 8.518 1.00 98.25 85 TYR A CA 1
ATOM 667 C C . TYR A 1 85 ? -4.503 -4.982 8.547 1.00 98.25 85 TYR A C 1
ATOM 669 O O . TYR A 1 85 ? -4.401 -5.622 7.497 1.00 98.25 85 TYR A O 1
ATOM 677 N N . TRP A 1 86 ? -4.817 -5.564 9.712 1.00 97.75 86 TRP A N 1
ATOM 678 C CA . TRP A 1 86 ? -5.054 -7.006 9.867 1.00 97.75 86 TRP A CA 1
ATOM 679 C C . TRP A 1 86 ? -6.511 -7.377 10.171 1.00 97.75 86 TRP A C 1
ATOM 681 O O . TRP A 1 86 ? -6.899 -8.507 9.887 1.00 97.75 86 TRP A O 1
ATOM 691 N N . ASN A 1 87 ? -7.335 -6.434 10.642 1.00 97.25 87 ASN A N 1
ATOM 692 C CA . ASN A 1 87 ? -8.719 -6.696 11.061 1.00 97.25 87 ASN A CA 1
ATOM 693 C C . ASN A 1 87 ? -9.816 -6.275 10.062 1.00 97.25 87 ASN A C 1
ATOM 695 O O . ASN A 1 87 ? -10.998 -6.494 10.343 1.00 97.25 87 ASN A O 1
ATOM 699 N N . THR A 1 88 ? -9.485 -5.648 8.925 1.00 95.75 88 THR A N 1
ATOM 700 C CA . THR A 1 88 ? -10.492 -5.118 7.983 1.00 95.75 88 THR A CA 1
ATOM 701 C C . THR A 1 88 ? -10.499 -5.870 6.642 1.00 95.75 88 THR A C 1
ATOM 703 O O . THR A 1 88 ? -9.609 -5.649 5.816 1.00 95.75 88 THR A O 1
ATOM 706 N N . PRO A 1 89 ? -11.524 -6.704 6.372 1.00 96.31 89 PRO A N 1
ATOM 707 C CA . PRO A 1 89 ? -11.762 -7.268 5.045 1.00 96.31 89 PRO A CA 1
ATOM 708 C C . PRO A 1 89 ? -12.115 -6.193 4.022 1.00 96.31 89 PRO A C 1
ATOM 710 O O . PRO A 1 89 ? -12.805 -5.222 4.335 1.00 96.31 89 PRO A O 1
ATOM 713 N N . PHE A 1 90 ? -11.697 -6.390 2.775 1.00 95.94 90 PHE A N 1
ATOM 714 C CA . PHE A 1 90 ? -11.954 -5.434 1.701 1.00 95.94 90 PHE A CA 1
ATOM 715 C C . PHE A 1 90 ? -12.175 -6.127 0.356 1.00 95.94 90 PHE A C 1
ATOM 717 O O . PHE A 1 90 ? -11.786 -7.275 0.148 1.00 95.94 90 PHE A O 1
ATOM 724 N N . THR A 1 91 ? -12.804 -5.402 -0.571 1.00 96.00 91 THR A N 1
ATOM 725 C CA . THR A 1 91 ? -12.953 -5.783 -1.992 1.00 96.00 91 THR A CA 1
ATOM 726 C C . THR A 1 91 ? -12.223 -4.830 -2.938 1.00 96.00 91 THR A C 1
ATOM 728 O O . THR A 1 91 ? -12.067 -5.116 -4.128 1.00 96.00 91 THR A O 1
ATOM 731 N N . LYS A 1 92 ? -11.780 -3.685 -2.411 1.00 95.81 92 LYS A N 1
ATOM 732 C CA . LYS A 1 92 ? -11.030 -2.654 -3.118 1.00 95.81 92 LYS A CA 1
ATOM 733 C C . LYS A 1 92 ? -10.028 -2.005 -2.175 1.00 95.81 92 LYS A C 1
ATOM 735 O O . LYS A 1 92 ? -10.276 -1.925 -0.975 1.00 95.81 92 LYS A O 1
ATOM 740 N N . ILE A 1 93 ? -8.943 -1.490 -2.737 1.00 96.19 93 ILE A N 1
ATOM 741 C CA . ILE A 1 93 ? -7.945 -0.683 -2.034 1.00 96.19 93 ILE A CA 1
ATOM 742 C C . ILE A 1 93 ? -7.888 0.679 -2.716 1.00 96.19 93 ILE A C 1
ATOM 744 O O . ILE A 1 93 ? -7.687 0.739 -3.927 1.00 96.19 93 ILE A O 1
ATOM 748 N N . CYS A 1 94 ? -8.027 1.754 -1.945 1.00 95.50 94 CYS A N 1
ATOM 749 C CA . CYS A 1 94 ? -7.704 3.102 -2.399 1.00 95.50 94 CYS A CA 1
ATOM 750 C C . CYS A 1 94 ? -6.251 3.404 -2.017 1.00 95.50 94 CYS A C 1
ATOM 752 O O . CYS A 1 94 ? -5.900 3.400 -0.837 1.00 95.50 94 CYS A O 1
ATOM 754 N N . LEU A 1 95 ? -5.398 3.619 -3.015 1.00 95.31 95 LEU A N 1
ATOM 755 C CA . LEU A 1 95 ? -3.982 3.935 -2.842 1.00 95.31 95 LEU A CA 1
ATOM 756 C C . LEU A 1 95 ? -3.742 5.403 -3.159 1.00 95.31 95 LEU A C 1
ATOM 758 O O . LEU A 1 95 ? -4.225 5.896 -4.175 1.00 95.31 95 LEU A O 1
ATOM 762 N N . GLY A 1 96 ? -2.973 6.081 -2.311 1.00 94.38 96 GLY A N 1
ATOM 763 C CA . GLY A 1 96 ? -2.613 7.485 -2.476 1.00 94.38 96 GLY A CA 1
ATOM 764 C C . GLY A 1 96 ? -1.108 7.685 -2.486 1.00 94.38 96 GLY A C 1
ATOM 765 O O . GLY A 1 96 ? -0.391 7.024 -1.740 1.00 94.38 96 GLY A O 1
ATOM 766 N N . MET A 1 97 ? -0.632 8.617 -3.307 1.00 94.62 97 MET A N 1
ATOM 767 C CA . MET A 1 97 ? 0.772 9.017 -3.349 1.00 94.62 97 MET A CA 1
ATOM 768 C C . MET A 1 97 ? 0.880 10.539 -3.443 1.00 94.62 97 MET A C 1
ATOM 770 O O . MET A 1 97 ? 0.205 11.166 -4.263 1.00 94.62 97 MET A O 1
ATOM 774 N N . SER A 1 98 ? 1.712 11.125 -2.582 1.00 93.56 98 SER A N 1
ATOM 775 C CA . SER A 1 98 ? 2.121 12.529 -2.656 1.00 93.56 98 SER A CA 1
ATOM 776 C C . SER A 1 98 ? 3.445 12.629 -3.408 1.00 93.56 98 SER A C 1
ATOM 778 O O . SER A 1 98 ? 4.412 11.975 -3.033 1.00 93.56 98 SER A O 1
ATOM 780 N N . HIS A 1 99 ? 3.510 13.478 -4.431 1.00 91.12 99 HIS A N 1
ATOM 781 C CA . HIS A 1 99 ? 4.749 13.814 -5.131 1.00 91.12 99 HIS A CA 1
ATOM 782 C C . HIS A 1 99 ? 4.711 15.286 -5.563 1.00 91.12 99 HIS A C 1
ATOM 784 O O . HIS A 1 99 ? 3.720 15.738 -6.141 1.00 91.12 99 HIS A O 1
ATOM 790 N N . ASN A 1 100 ? 5.770 16.049 -5.268 1.00 91.00 100 ASN A N 1
ATOM 791 C CA . ASN A 1 100 ? 5.867 17.492 -5.544 1.00 91.00 100 ASN A CA 1
ATOM 792 C C . ASN A 1 100 ? 4.639 18.294 -5.065 1.00 91.00 100 ASN A C 1
ATOM 794 O O . ASN A 1 100 ? 4.043 19.062 -5.821 1.00 91.00 100 ASN A O 1
ATOM 798 N N . GLY A 1 101 ? 4.211 18.053 -3.821 1.00 90.00 101 GLY A N 1
ATOM 799 C CA . GLY A 1 101 ? 3.062 18.729 -3.201 1.00 90.00 101 GLY A CA 1
ATOM 800 C C . GLY A 1 101 ? 1.693 18.347 -3.778 1.00 90.00 101 GLY A C 1
ATOM 801 O O . GLY A 1 101 ? 0.677 18.893 -3.356 1.00 90.00 101 GLY A O 1
ATOM 802 N N . LYS A 1 102 ? 1.630 17.413 -4.737 1.00 91.75 102 LYS A N 1
ATOM 803 C CA . LYS A 1 102 ? 0.377 16.929 -5.324 1.00 91.75 102 LYS A CA 1
ATOM 804 C C . LYS A 1 102 ? 0.103 15.510 -4.869 1.00 91.75 102 LYS A C 1
ATOM 806 O O . LYS A 1 102 ? 0.920 14.618 -5.084 1.00 91.75 102 LYS A O 1
ATOM 811 N N . ARG A 1 103 ? -1.083 15.299 -4.301 1.00 92.00 103 ARG A N 1
ATOM 812 C CA . ARG A 1 103 ? -1.580 13.970 -3.958 1.00 92.00 103 ARG A CA 1
ATOM 813 C C . ARG A 1 103 ? -2.504 13.451 -5.046 1.00 92.00 103 ARG A C 1
ATOM 815 O O . ARG A 1 103 ? -3.433 14.145 -5.459 1.00 92.00 103 ARG A O 1
ATOM 822 N N . LYS A 1 104 ? -2.250 12.232 -5.504 1.00 93.88 104 LYS A N 1
ATOM 823 C CA . LYS A 1 104 ? -3.119 11.509 -6.431 1.00 93.88 104 LYS A CA 1
ATOM 824 C C . LYS A 1 104 ? -3.509 10.176 -5.827 1.00 93.88 104 LYS A C 1
ATOM 826 O O . LYS A 1 104 ? -2.775 9.616 -5.016 1.00 93.88 104 LYS A O 1
ATOM 831 N N . TRP A 1 105 ? -4.678 9.704 -6.232 1.00 94.06 105 TRP A N 1
ATOM 832 C CA . TRP A 1 105 ? -5.270 8.479 -5.732 1.00 94.06 105 TRP A CA 1
ATOM 833 C C . TRP A 1 105 ? -5.627 7.558 -6.893 1.00 94.06 105 TRP A C 1
ATOM 835 O O . TRP A 1 105 ? -5.829 8.000 -8.026 1.00 94.06 105 TRP A O 1
ATOM 845 N N . THR A 1 106 ? -5.689 6.266 -6.611 1.00 94.44 106 THR A N 1
ATOM 846 C CA . THR A 1 106 ? -6.107 5.243 -7.563 1.00 94.44 106 THR A CA 1
ATOM 847 C C . THR A 1 106 ? -6.736 4.074 -6.819 1.00 94.44 106 THR A C 1
ATOM 849 O O . THR A 1 106 ? -6.495 3.894 -5.624 1.00 94.44 106 THR A O 1
ATOM 852 N N . THR A 1 107 ? -7.532 3.269 -7.516 1.00 94.62 107 THR A N 1
ATOM 853 C CA . THR A 1 107 ? -8.212 2.117 -6.915 1.00 94.62 107 THR A CA 1
ATOM 854 C C . THR A 1 107 ? -7.700 0.813 -7.498 1.00 94.62 107 THR A C 1
ATOM 856 O O . THR A 1 107 ? -7.638 0.651 -8.715 1.00 94.62 107 THR A O 1
ATOM 859 N N . LEU A 1 108 ? -7.409 -0.149 -6.626 1.00 95.69 108 LEU A N 1
ATOM 860 C CA . LEU A 1 108 ? -7.177 -1.540 -6.998 1.00 95.69 108 LEU A CA 1
ATOM 861 C C . LEU A 1 108 ? -8.403 -2.371 -6.621 1.00 95.69 108 LEU A C 1
ATOM 863 O O . LEU A 1 108 ? -8.836 -2.346 -5.470 1.00 95.69 108 LEU A O 1
ATOM 867 N N . ASN A 1 109 ? -8.945 -3.139 -7.566 1.00 95.69 109 ASN A N 1
ATOM 868 C CA . ASN A 1 109 ? -9.957 -4.149 -7.261 1.00 95.69 109 ASN A CA 1
ATOM 869 C C . ASN A 1 109 ? -9.241 -5.426 -6.809 1.00 95.69 109 ASN A C 1
ATOM 871 O O . ASN A 1 109 ? -8.553 -6.065 -7.604 1.00 95.69 109 ASN A O 1
ATOM 875 N N . TYR A 1 110 ? -9.370 -5.770 -5.530 1.00 97.50 110 TYR A N 1
ATOM 876 C CA . TYR A 1 110 ? -8.758 -6.958 -4.945 1.00 97.50 110 TYR A CA 1
ATOM 877 C C . TYR A 1 110 ? -9.522 -7.331 -3.677 1.00 97.50 110 TYR A C 1
ATOM 879 O O . TYR A 1 110 ? -9.742 -6.471 -2.828 1.00 97.50 110 TYR A O 1
ATOM 887 N N . ALA A 1 111 ? -9.924 -8.593 -3.542 1.00 97.88 111 ALA A N 1
ATOM 888 C CA . ALA A 1 111 ? -10.653 -9.066 -2.371 1.00 97.88 111 ALA A CA 1
ATOM 889 C C . ALA A 1 111 ? -9.742 -9.862 -1.433 1.00 97.88 111 ALA A C 1
ATOM 891 O O . ALA A 1 111 ? -9.033 -10.767 -1.875 1.00 97.88 111 ALA A O 1
ATOM 892 N N . ALA A 1 112 ? -9.771 -9.533 -0.143 1.00 97.81 112 ALA A N 1
ATOM 893 C CA . ALA A 1 112 ? -9.025 -10.244 0.890 1.00 97.81 112 ALA A CA 1
ATOM 894 C C . ALA A 1 112 ? -9.651 -10.055 2.276 1.00 97.81 112 ALA A C 1
ATOM 896 O O . ALA A 1 112 ? -10.444 -9.137 2.498 1.00 97.81 112 ALA A O 1
ATOM 897 N N . SER A 1 113 ? -9.257 -10.907 3.225 1.00 96.94 113 SER A N 1
ATOM 898 C CA . SER A 1 113 ? -9.671 -10.788 4.627 1.00 96.94 113 SER A CA 1
ATOM 899 C C . SER A 1 113 ? -8.981 -9.636 5.363 1.00 96.94 113 SER A C 1
ATOM 901 O O . SER A 1 113 ? -9.543 -9.135 6.329 1.00 96.94 113 SER A O 1
ATOM 903 N N . SER A 1 114 ? -7.800 -9.206 4.912 1.00 97.50 114 SER A N 1
ATOM 904 C CA . SER A 1 114 ? -7.084 -8.017 5.398 1.00 97.50 114 SER A CA 1
ATOM 905 C C . SER A 1 114 ? -5.841 -7.730 4.558 1.00 97.50 114 SER A C 1
ATOM 907 O O . SER A 1 114 ? -5.407 -8.591 3.787 1.00 97.50 114 SER A O 1
ATOM 909 N N . LEU A 1 115 ? -5.232 -6.545 4.691 1.00 98.25 115 LEU A N 1
ATOM 910 C CA . LEU A 1 115 ? -4.005 -6.227 3.946 1.00 98.25 115 LEU A CA 1
ATOM 911 C C . LEU A 1 115 ? -2.832 -7.082 4.450 1.00 98.25 115 LEU A C 1
ATOM 913 O O . LEU A 1 115 ? -2.036 -7.575 3.648 1.00 98.25 115 LEU A O 1
ATOM 917 N N . TYR A 1 116 ? -2.811 -7.364 5.756 1.00 98.25 116 TYR A N 1
ATOM 918 C CA . TYR A 1 116 ? -1.927 -8.343 6.385 1.00 98.25 116 TYR A CA 1
ATOM 919 C C . TYR A 1 116 ? -1.953 -9.696 5.661 1.00 98.25 116 TYR A C 1
ATOM 921 O O . TYR A 1 116 ? -0.904 -10.185 5.246 1.00 98.25 116 TYR A O 1
ATOM 929 N N . SER A 1 117 ? -3.142 -10.267 5.419 1.00 97.69 117 SER A N 1
ATOM 930 C CA . SER A 1 117 ? -3.288 -11.593 4.788 1.00 97.69 117 SER A CA 1
ATOM 931 C C . SER A 1 117 ? -2.691 -11.684 3.373 1.00 97.69 117 SER A C 1
ATOM 933 O O . SER A 1 117 ? -2.311 -12.760 2.909 1.00 97.69 117 SER A O 1
ATOM 935 N N . VAL A 1 118 ? -2.593 -10.545 2.681 1.00 98.12 118 VAL A N 1
ATOM 936 C CA . VAL A 1 118 ? -2.072 -10.439 1.312 1.00 98.12 118 VAL A CA 1
ATOM 937 C C . VAL A 1 118 ? -0.562 -10.193 1.302 1.00 98.12 118 VAL A C 1
ATOM 939 O O . VAL A 1 118 ? 0.114 -10.542 0.333 1.00 98.12 118 VAL A O 1
ATOM 942 N N . ILE A 1 119 ? -0.014 -9.605 2.367 1.00 98.25 119 ILE A N 1
ATOM 943 C CA . ILE A 1 119 ? 1.382 -9.160 2.422 1.00 98.25 119 ILE A CA 1
ATOM 944 C C . ILE A 1 119 ? 2.273 -10.086 3.253 1.00 98.25 119 ILE A C 1
ATOM 946 O O . ILE A 1 119 ? 3.391 -10.381 2.819 1.00 98.25 119 ILE A O 1
ATOM 950 N N . ALA A 1 120 ? 1.811 -10.520 4.428 1.00 97.81 120 ALA A N 1
ATOM 951 C CA . ALA A 1 120 ? 2.667 -11.001 5.514 1.00 97.81 120 ALA A CA 1
ATOM 952 C C . ALA A 1 120 ? 3.513 -12.232 5.149 1.00 97.81 120 ALA A C 1
ATOM 954 O O . ALA A 1 120 ? 4.678 -12.327 5.538 1.00 97.81 120 ALA A O 1
ATOM 955 N N . ASP A 1 121 ? 2.972 -13.138 4.333 1.00 97.00 121 ASP A N 1
ATOM 956 C CA . ASP A 1 121 ? 3.674 -14.356 3.910 1.00 97.00 121 ASP A CA 1
ATOM 957 C C . ASP A 1 121 ? 4.733 -14.126 2.812 1.00 97.00 121 ASP A C 1
ATOM 959 O O . ASP A 1 121 ? 5.424 -15.059 2.401 1.00 97.00 121 ASP A O 1
ATOM 963 N N . GLY A 1 122 ? 4.863 -12.892 2.309 1.00 95.62 122 GLY A N 1
ATOM 964 C CA . GLY A 1 122 ? 5.852 -12.512 1.301 1.00 95.62 122 GLY A CA 1
ATOM 965 C C . GLY A 1 122 ? 5.637 -13.128 -0.086 1.00 95.62 122 GLY A C 1
ATOM 966 O O . GLY A 1 122 ? 6.528 -13.019 -0.936 1.00 95.62 122 GLY A O 1
ATOM 967 N N . LYS A 1 123 ? 4.494 -13.778 -0.343 1.00 97.00 123 LYS A N 1
ATOM 968 C CA . LYS A 1 123 ? 4.188 -14.375 -1.650 1.00 97.00 123 LYS A CA 1
ATOM 969 C C . LYS A 1 123 ? 3.696 -13.325 -2.633 1.00 97.00 123 LYS A C 1
ATOM 971 O O . LYS A 1 123 ? 2.919 -12.441 -2.274 1.00 97.00 123 LYS A O 1
ATOM 976 N N . PHE A 1 124 ? 4.134 -13.455 -3.882 1.00 97.75 124 PHE A N 1
ATOM 977 C CA . PHE A 1 124 ? 3.639 -12.624 -4.971 1.00 97.75 124 PHE A CA 1
ATOM 978 C C . PHE A 1 124 ? 2.153 -12.893 -5.213 1.00 97.75 124 PHE A C 1
ATOM 980 O O . PHE A 1 124 ? 1.748 -14.049 -5.351 1.00 97.75 124 PHE A O 1
ATOM 987 N N . ARG A 1 125 ? 1.364 -11.825 -5.324 1.00 98.12 125 ARG A N 1
ATOM 988 C CA . ARG A 1 125 ? -0.054 -11.882 -5.697 1.00 98.12 125 ARG A CA 1
ATOM 989 C C . ARG A 1 125 ? -0.329 -10.802 -6.729 1.00 98.12 125 ARG A C 1
ATOM 991 O O . ARG A 1 125 ? -0.078 -9.632 -6.459 1.00 98.12 125 ARG A O 1
ATOM 998 N N . ALA A 1 126 ? -0.809 -11.197 -7.903 1.00 98.00 126 ALA A N 1
ATOM 999 C CA . ALA A 1 126 ? -1.032 -10.269 -9.002 1.00 98.00 126 ALA A CA 1
ATOM 1000 C C . ALA A 1 126 ? -2.266 -9.385 -8.773 1.00 98.00 126 ALA A C 1
ATOM 1002 O O . ALA A 1 126 ? -3.262 -9.830 -8.200 1.00 98.00 126 ALA A O 1
ATOM 1003 N N . THR A 1 127 ? -2.212 -8.156 -9.280 1.00 97.75 127 THR A N 1
ATOM 1004 C CA . THR A 1 127 ? -3.389 -7.301 -9.495 1.00 97.75 127 THR A CA 1
ATOM 1005 C C . THR A 1 127 ? -3.683 -7.185 -10.988 1.00 97.75 127 THR A C 1
ATOM 1007 O O . THR A 1 127 ? -2.906 -7.639 -11.825 1.00 97.75 127 THR A O 1
ATOM 1010 N N . THR A 1 128 ? -4.820 -6.585 -11.333 1.00 96.56 128 THR A N 1
ATOM 1011 C CA . THR A 1 128 ? -5.235 -6.349 -12.726 1.00 96.56 128 THR A CA 1
ATOM 1012 C C . THR A 1 128 ? -5.536 -4.870 -12.975 1.00 96.56 128 THR A C 1
ATOM 1014 O O . THR A 1 128 ? -6.462 -4.538 -13.713 1.00 96.56 128 THR A O 1
ATOM 1017 N N . ALA A 1 129 ? -4.828 -3.968 -12.290 1.00 96.31 129 ALA A N 1
ATOM 1018 C CA . ALA A 1 129 ? -5.087 -2.532 -12.372 1.00 96.31 129 ALA A CA 1
ATOM 1019 C C . ALA A 1 129 ? -4.553 -1.932 -13.677 1.00 96.31 129 ALA A C 1
ATOM 1021 O O . ALA A 1 129 ? -5.169 -1.033 -14.247 1.00 96.31 129 ALA A O 1
ATOM 1022 N N . GLY A 1 130 ? -3.432 -2.442 -14.175 1.00 96.38 130 GLY A N 1
ATOM 1023 C CA . GLY A 1 130 ? -2.808 -2.024 -15.416 1.00 96.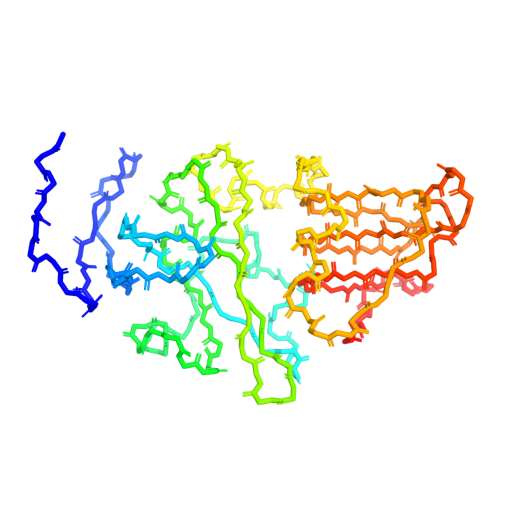38 130 GLY A CA 1
ATOM 1024 C C . GLY A 1 130 ? -1.922 -0.787 -15.272 1.00 96.38 130 GLY A C 1
ATOM 1025 O O . GLY A 1 130 ? -2.068 0.053 -14.384 1.00 96.38 130 GLY A O 1
ATOM 1026 N N . LYS A 1 131 ? -0.989 -0.646 -16.218 1.00 95.94 131 LYS A N 1
ATOM 1027 C CA . LYS A 1 131 ? 0.041 0.407 -16.227 1.00 95.94 131 LYS A CA 1
ATOM 1028 C C . LYS A 1 131 ? -0.518 1.828 -16.089 1.00 95.94 131 LYS A C 1
ATOM 1030 O O . LYS A 1 131 ? 0.078 2.647 -15.400 1.00 95.94 131 LYS A O 1
ATOM 1035 N N . ALA A 1 132 ? -1.639 2.130 -16.745 1.00 95.69 132 ALA A N 1
ATOM 1036 C CA . ALA A 1 132 ? -2.249 3.459 -16.695 1.00 95.69 132 ALA A CA 1
ATOM 1037 C C . ALA A 1 132 ? -2.697 3.839 -15.271 1.00 95.69 132 ALA A C 1
ATOM 1039 O O . ALA A 1 132 ? -2.454 4.962 -14.835 1.00 95.69 132 ALA A O 1
ATOM 1040 N N . THR A 1 133 ? -3.265 2.881 -14.538 1.00 96.19 133 THR A N 1
ATOM 1041 C CA . THR A 1 133 ? -3.742 3.032 -13.154 1.00 96.19 133 THR A CA 1
ATOM 1042 C C . THR A 1 133 ? -2.606 3.302 -12.177 1.00 96.19 133 THR A C 1
ATOM 1044 O O . THR A 1 133 ? -2.762 4.108 -11.267 1.00 96.19 133 THR A O 1
ATOM 1047 N N . TRP A 1 134 ? -1.444 2.677 -12.371 1.00 97.50 134 TRP A N 1
ATOM 1048 C CA . TRP A 1 134 ? -0.259 2.983 -11.568 1.00 97.50 134 TRP A CA 1
ATOM 1049 C C . TRP A 1 134 ? 0.307 4.357 -11.913 1.00 97.50 134 TRP A C 1
ATOM 1051 O O . TRP A 1 134 ? 0.553 5.166 -11.023 1.00 97.50 134 TRP A O 1
ATOM 1061 N N . LYS A 1 135 ? 0.449 4.666 -13.207 1.00 96.69 135 LYS A N 1
ATOM 1062 C CA . LYS A 1 135 ? 0.963 5.964 -13.666 1.00 96.69 135 LYS A CA 1
ATOM 1063 C C . LYS A 1 135 ? 0.111 7.154 -13.213 1.00 96.69 135 LYS A C 1
ATOM 1065 O O . LYS A 1 135 ? 0.644 8.253 -13.100 1.00 96.69 135 LYS A O 1
ATOM 1070 N N . SER A 1 136 ? -1.184 6.971 -12.941 1.00 95.62 136 SER A N 1
ATOM 1071 C CA . SER A 1 136 ? -2.047 8.060 -12.462 1.00 95.62 136 SER A CA 1
ATOM 1072 C C . SER A 1 136 ? -1.659 8.584 -11.072 1.00 95.62 136 SER A C 1
ATOM 1074 O O . SER A 1 136 ? -2.010 9.717 -10.742 1.00 95.62 136 SER A O 1
ATOM 1076 N N . LEU A 1 137 ? -0.900 7.808 -10.284 1.00 95.50 137 LEU A N 1
ATOM 1077 C CA . LEU A 1 137 ? -0.403 8.209 -8.962 1.00 95.50 137 LEU A CA 1
ATOM 1078 C C . LEU A 1 137 ? 0.643 9.330 -9.026 1.00 95.50 137 LEU A C 1
ATOM 1080 O O . LEU A 1 137 ? 0.768 10.101 -8.079 1.00 95.50 137 LEU A O 1
ATOM 1084 N N . ILE A 1 138 ? 1.380 9.451 -10.133 1.00 95.44 138 ILE A N 1
ATOM 1085 C CA . ILE A 1 138 ? 2.382 10.504 -10.320 1.00 95.44 138 ILE A CA 1
ATOM 1086 C C . ILE A 1 138 ? 2.199 11.124 -11.704 1.00 95.44 138 ILE A C 1
ATOM 1088 O O . ILE A 1 138 ? 2.450 10.495 -12.736 1.00 95.44 138 ILE A O 1
ATOM 1092 N N . ALA A 1 139 ? 1.799 12.395 -11.728 1.00 93.06 139 ALA A N 1
ATOM 1093 C CA . ALA A 1 139 ? 1.677 13.158 -12.965 1.00 93.06 139 ALA A CA 1
ATOM 1094 C C . ALA A 1 139 ? 3.025 13.225 -13.705 1.00 93.06 139 ALA A C 1
ATOM 1096 O O . ALA A 1 139 ? 4.050 13.537 -13.105 1.00 93.06 139 ALA A O 1
ATOM 1097 N N . GLY A 1 140 ? 3.011 12.943 -15.010 1.00 92.94 140 GLY A N 1
ATOM 1098 C CA . GLY A 1 140 ? 4.223 12.924 -15.836 1.00 92.94 140 GLY A CA 1
ATOM 1099 C C . GLY A 1 140 ? 5.102 11.679 -15.665 1.00 92.94 140 GLY A C 1
ATOM 1100 O O . GLY A 1 140 ? 6.166 11.615 -16.272 1.00 92.94 140 GLY A O 1
ATOM 1101 N N . SER A 1 141 ? 4.675 10.680 -14.884 1.00 95.00 141 SER A N 1
ATOM 1102 C CA . SER A 1 141 ? 5.424 9.429 -14.740 1.00 95.00 141 SER A CA 1
ATOM 1103 C C . SER A 1 141 ? 5.566 8.666 -16.060 1.00 95.00 141 SER A C 1
ATOM 1105 O O . SER A 1 141 ? 4.754 8.785 -16.989 1.00 95.00 141 SER A O 1
ATOM 1107 N N . SER A 1 142 ? 6.591 7.816 -16.127 1.00 94.62 142 SER A N 1
ATOM 1108 C CA . SER A 1 142 ? 6.820 6.885 -17.226 1.00 94.62 142 SER A CA 1
ATOM 1109 C C . SER A 1 142 ? 7.160 5.501 -16.688 1.00 94.62 142 SER A C 1
ATOM 1111 O O . SER A 1 142 ? 7.771 5.357 -15.636 1.00 94.62 142 SER A O 1
ATOM 1113 N N . LEU A 1 143 ? 6.729 4.490 -17.429 1.00 95.94 143 LEU A N 1
ATOM 1114 C CA . LEU A 1 143 ? 7.050 3.087 -17.217 1.00 95.94 143 LEU A CA 1
ATOM 1115 C C . LEU A 1 143 ? 7.254 2.488 -18.600 1.00 95.94 143 LEU A C 1
ATOM 1117 O O . LEU A 1 143 ? 6.495 2.818 -19.529 1.00 95.94 143 LEU A O 1
ATOM 1121 N N . GLN A 1 144 ? 8.238 1.605 -18.725 1.00 94.94 144 GLN A N 1
ATOM 1122 C CA . GLN A 1 144 ? 8.517 0.934 -19.984 1.00 94.94 144 GLN A CA 1
ATOM 1123 C C . GLN A 1 144 ? 7.330 0.100 -20.489 1.00 94.94 144 GLN A C 1
ATOM 1125 O O . GLN A 1 144 ? 6.270 -0.025 -19.854 1.00 94.94 144 GLN A O 1
ATOM 1130 N N . TYR A 1 145 ? 7.420 -0.342 -21.741 1.00 92.69 145 TYR A N 1
ATOM 1131 C CA . TYR A 1 145 ? 6.238 -0.801 -22.464 1.00 92.69 145 TYR A CA 1
ATOM 1132 C C . TYR A 1 145 ? 5.766 -2.208 -22.056 1.00 92.69 145 TYR A C 1
ATOM 1134 O O . TYR A 1 145 ? 4.555 -2.434 -21.911 1.00 92.69 145 TYR A O 1
ATOM 1142 N N . ASN A 1 146 ? 6.715 -3.115 -21.851 1.00 92.19 146 ASN A N 1
ATOM 1143 C CA . ASN A 1 146 ? 6.548 -4.543 -21.603 1.00 92.19 146 ASN A CA 1
ATOM 1144 C C . ASN A 1 146 ? 6.831 -4.905 -20.132 1.00 92.19 146 ASN A C 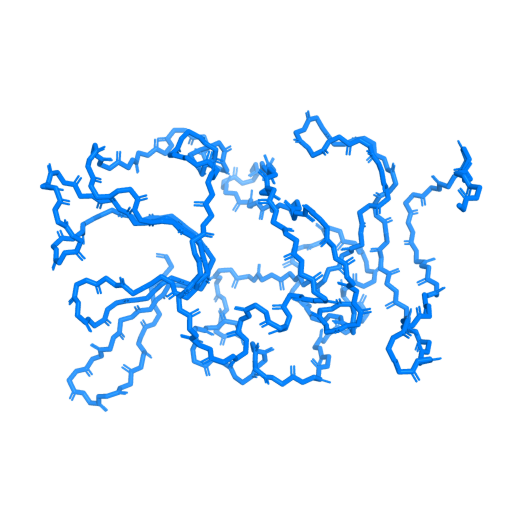1
ATOM 1146 O O . ASN A 1 146 ? 6.814 -4.020 -19.280 1.00 92.19 146 ASN A O 1
ATOM 1150 N N . CYS A 1 147 ? 6.929 -6.213 -19.836 1.00 87.06 147 CYS A N 1
ATOM 1151 C CA . CYS A 1 147 ? 6.855 -6.823 -18.497 1.00 87.06 147 CYS A CA 1
ATOM 1152 C C . CYS A 1 147 ? 5.996 -5.998 -17.528 1.00 87.06 147 CYS A C 1
ATOM 1154 O O . CYS A 1 147 ? 6.502 -5.248 -16.724 1.00 87.06 147 CYS A O 1
ATOM 1156 N N . LYS A 1 148 ? 4.671 -6.092 -17.586 1.00 93.25 148 LYS A N 1
ATOM 1157 C CA . LYS A 1 148 ? 3.786 -5.256 -16.749 1.00 93.25 148 LYS A CA 1
ATOM 1158 C C . LYS A 1 148 ? 3.411 -5.976 -15.454 1.00 93.25 148 LYS A C 1
ATOM 1160 O O . LYS A 1 148 ? 2.230 -6.161 -15.172 1.00 93.25 148 LYS A O 1
ATOM 1165 N N . ARG A 1 149 ? 4.405 -6.481 -14.717 1.00 96.62 149 ARG A N 1
ATOM 1166 C CA . ARG A 1 149 ? 4.147 -7.296 -13.522 1.00 96.62 149 ARG A CA 1
ATOM 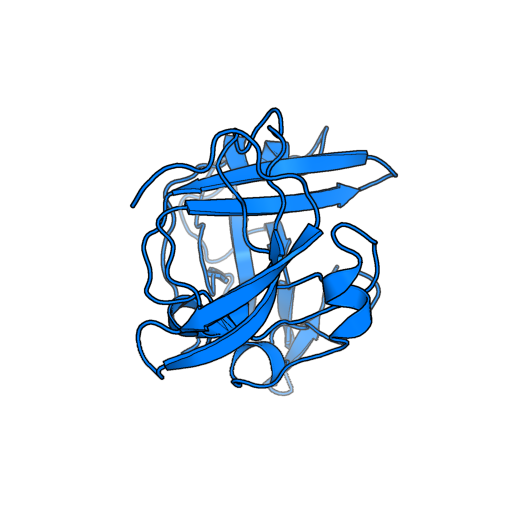1167 C C . ARG A 1 149 ? 3.761 -6.389 -12.360 1.00 96.62 149 ARG A C 1
ATOM 1169 O O . ARG A 1 149 ? 4.570 -5.595 -11.897 1.00 96.62 149 ARG A O 1
ATOM 1176 N N . GLU A 1 150 ? 2.534 -6.537 -11.880 1.00 97.88 150 GLU A N 1
ATOM 1177 C CA . GLU A 1 150 ? 1.960 -5.712 -10.818 1.00 97.88 150 GLU A CA 1
ATOM 1178 C C . GLU A 1 150 ? 1.363 -6.548 -9.684 1.00 97.88 150 GLU A C 1
ATOM 1180 O O . GLU A 1 150 ? 1.014 -7.716 -9.876 1.00 97.88 1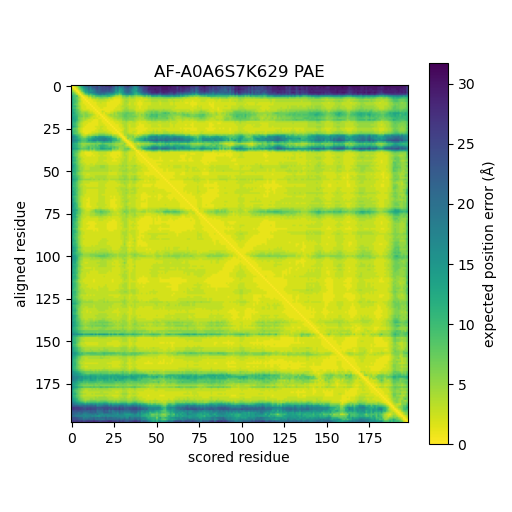50 GLU A O 1
ATOM 1185 N N . GLY A 1 151 ? 1.231 -5.934 -8.512 1.00 98.25 151 GLY A N 1
ATOM 1186 C CA . GLY A 1 151 ? 0.497 -6.470 -7.375 1.00 98.25 151 GLY A CA 1
ATOM 1187 C C . GLY A 1 151 ? 1.267 -6.354 -6.068 1.00 98.25 151 GLY A C 1
ATOM 1188 O O . GLY A 1 151 ? 1.913 -5.341 -5.800 1.00 98.25 151 GLY A O 1
ATOM 1189 N N . PHE A 1 152 ? 1.176 -7.397 -5.248 1.00 98.56 152 PHE A N 1
ATOM 1190 C CA . PHE A 1 152 ? 1.794 -7.477 -3.929 1.00 98.56 152 PHE A CA 1
ATOM 1191 C C . PHE A 1 152 ? 3.046 -8.345 -3.975 1.00 98.56 152 PHE A C 1
ATOM 1193 O O . PHE A 1 152 ? 3.056 -9.379 -4.647 1.00 98.56 152 PHE A O 1
ATOM 1200 N N . ASN A 1 153 ? 4.078 -7.958 -3.222 1.00 97.62 153 ASN A N 1
ATOM 1201 C CA . ASN A 1 153 ? 5.350 -8.679 -3.100 1.00 97.62 153 ASN A CA 1
ATOM 1202 C C . ASN A 1 153 ? 5.964 -9.004 -4.475 1.00 97.62 153 ASN A C 1
ATOM 1204 O O . ASN A 1 153 ? 6.346 -10.144 -4.760 1.00 97.62 153 ASN A O 1
ATOM 1208 N N . VAL A 1 154 ? 5.993 -8.007 -5.360 1.00 96.81 154 VAL A N 1
ATOM 1209 C CA . VAL A 1 154 ? 6.482 -8.133 -6.734 1.00 96.81 154 VAL A CA 1
ATOM 1210 C C . VAL A 1 154 ? 7.987 -8.333 -6.705 1.00 96.81 154 VAL A C 1
ATOM 1212 O O . VAL A 1 154 ? 8.710 -7.430 -6.312 1.00 96.81 154 VAL A O 1
ATOM 1215 N N . LYS A 1 155 ? 8.455 -9.509 -7.127 1.00 94.06 155 LYS A N 1
ATOM 1216 C CA . LYS A 1 155 ? 9.881 -9.821 -7.302 1.00 94.06 155 LYS A CA 1
ATOM 1217 C C . LYS A 1 155 ? 10.287 -9.613 -8.758 1.00 94.06 155 LYS A C 1
ATOM 1219 O O . LYS A 1 155 ? 9.547 -10.026 -9.654 1.00 94.06 155 LYS A O 1
ATOM 1224 N N . PHE A 1 156 ? 11.454 -9.020 -8.979 1.00 94.00 156 PHE A N 1
ATOM 1225 C CA . PHE A 1 156 ? 12.020 -8.767 -10.303 1.00 94.00 156 PHE A CA 1
ATOM 1226 C C . PHE A 1 156 ?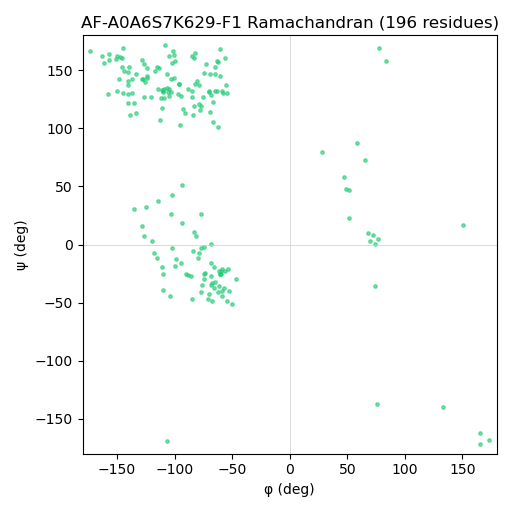 13.551 -8.781 -10.259 1.00 94.00 156 PHE A C 1
ATOM 1228 O O . PHE A 1 156 ? 14.143 -8.725 -9.183 1.00 94.00 156 PHE A O 1
ATOM 1235 N N . ASN A 1 157 ? 14.188 -8.929 -11.422 1.00 92.88 157 ASN A N 1
ATOM 1236 C CA . ASN A 1 157 ? 15.651 -8.934 -11.593 1.00 92.88 157 ASN A CA 1
ATOM 1237 C C . ASN A 1 157 ? 16.426 -9.903 -10.681 1.00 92.88 157 ASN A C 1
ATOM 1239 O O . ASN A 1 157 ? 17.604 -9.708 -10.406 1.00 92.88 157 ASN A O 1
ATOM 1243 N N . GLY A 1 158 ? 15.763 -10.945 -10.172 1.00 88.81 158 GLY A N 1
ATOM 1244 C CA . GLY A 1 158 ? 16.331 -11.917 -9.232 1.00 88.81 158 GLY A CA 1
ATOM 1245 C C . GLY A 1 158 ? 16.510 -11.400 -7.799 1.00 88.81 158 GLY A C 1
ATOM 1246 O O . GLY A 1 158 ? 16.276 -12.157 -6.859 1.00 88.81 158 GLY A O 1
ATOM 1247 N N . ASN A 1 159 ? 16.858 -10.126 -7.617 1.00 89.56 159 ASN A N 1
ATOM 1248 C CA . ASN A 1 159 ? 17.215 -9.550 -6.322 1.00 89.56 159 ASN A CA 1
ATOM 1249 C C . ASN A 1 159 ? 16.421 -8.292 -5.945 1.00 89.56 159 ASN A C 1
ATOM 1251 O O . ASN A 1 159 ? 16.754 -7.669 -4.948 1.00 89.56 159 ASN A O 1
ATOM 1255 N N . ALA A 1 160 ? 15.395 -7.898 -6.693 1.00 92.44 160 ALA A N 1
ATOM 1256 C CA . ALA A 1 160 ? 14.652 -6.671 -6.431 1.00 92.44 160 ALA A CA 1
ATOM 1257 C C . ALA A 1 160 ? 13.185 -6.951 -6.090 1.00 92.44 160 ALA A C 1
ATOM 1259 O O . ALA A 1 160 ? 12.593 -7.940 -6.540 1.00 92.44 160 ALA A O 1
ATOM 1260 N N . VAL A 1 161 ? 12.597 -6.083 -5.267 1.00 94.12 161 VAL A N 1
ATOM 1261 C CA . VAL A 1 161 ? 11.221 -6.213 -4.783 1.00 94.12 161 VAL A CA 1
ATOM 1262 C C . VAL A 1 161 ? 10.478 -4.891 -4.725 1.00 94.12 161 VAL A C 1
ATOM 1264 O O . VAL A 1 161 ? 11.058 -3.854 -4.418 1.00 94.12 161 VAL A O 1
ATOM 1267 N N . VAL A 1 162 ? 9.166 -4.962 -4.946 1.00 95.94 162 VAL A N 1
ATOM 1268 C CA . VAL A 1 162 ? 8.201 -3.899 -4.645 1.00 95.94 162 VAL A CA 1
ATOM 1269 C C . VAL A 1 162 ? 7.085 -4.491 -3.790 1.00 95.94 162 VAL A C 1
ATOM 1271 O O . VAL A 1 162 ? 6.493 -5.511 -4.158 1.00 95.94 162 VAL A O 1
ATOM 1274 N N . ARG A 1 163 ? 6.784 -3.886 -2.635 1.00 97.00 163 ARG A N 1
ATOM 1275 C CA . ARG A 1 163 ? 5.756 -4.419 -1.724 1.00 97.00 163 ARG A CA 1
ATOM 1276 C C . ARG A 1 163 ? 4.362 -4.326 -2.327 1.00 97.00 163 ARG A C 1
ATOM 1278 O O . ARG A 1 163 ? 3.635 -5.314 -2.300 1.00 97.00 163 ARG A O 1
ATOM 1285 N N . ILE A 1 164 ? 4.007 -3.160 -2.859 1.00 98.19 164 ILE A N 1
ATOM 1286 C CA . ILE A 1 164 ? 2.749 -2.902 -3.570 1.00 98.19 164 ILE A CA 1
ATOM 1287 C C . ILE A 1 164 ? 3.099 -2.034 -4.771 1.00 98.19 164 ILE A C 1
ATOM 1289 O O . ILE A 1 164 ? 3.506 -0.890 -4.585 1.00 98.19 164 ILE A O 1
ATOM 1293 N N . GLY A 1 165 ? 2.992 -2.547 -5.992 1.00 97.88 165 GLY A N 1
ATOM 1294 C CA . GLY A 1 165 ? 3.424 -1.768 -7.149 1.00 97.88 165 GLY A CA 1
ATOM 1295 C C . GLY A 1 165 ? 3.411 -2.506 -8.470 1.00 97.88 165 GLY A C 1
ATOM 1296 O O . GLY A 1 165 ? 2.887 -3.611 -8.586 1.00 97.88 165 GLY A O 1
ATOM 1297 N N . ILE A 1 166 ? 4.034 -1.872 -9.456 1.00 98.12 166 ILE A N 1
ATOM 1298 C CA . ILE A 1 166 ? 4.273 -2.385 -10.800 1.00 98.12 166 ILE A CA 1
ATOM 1299 C C . ILE A 1 166 ? 5.756 -2.262 -11.144 1.00 98.12 166 ILE A C 1
ATOM 1301 O O . ILE A 1 166 ? 6.406 -1.270 -10.813 1.00 98.12 166 ILE A O 1
ATOM 1305 N N . VAL A 1 167 ? 6.276 -3.261 -11.848 1.00 97.25 167 VAL A N 1
ATOM 1306 C CA . VAL A 1 167 ? 7.569 -3.206 -12.538 1.00 97.25 167 VAL A CA 1
ATOM 1307 C C . VAL A 1 167 ? 7.323 -3.272 -14.039 1.00 97.25 167 VAL A C 1
ATOM 1309 O O . VAL A 1 167 ? 6.295 -3.806 -14.462 1.00 97.25 167 VAL A O 1
ATOM 1312 N N . ALA A 1 168 ? 8.228 -2.685 -14.815 1.00 96.19 168 ALA A N 1
ATOM 1313 C CA . ALA A 1 168 ? 8.155 -2.561 -16.262 1.00 96.19 168 ALA A CA 1
ATOM 1314 C C . ALA A 1 168 ? 9.534 -2.695 -16.916 1.00 96.19 168 ALA A C 1
ATOM 1316 O O . ALA A 1 168 ? 10.556 -2.329 -16.334 1.00 96.19 168 ALA A O 1
ATOM 1317 N N . ASN A 1 169 ? 9.530 -3.226 -18.136 1.00 94.44 169 ASN A N 1
ATOM 1318 C CA . ASN A 1 169 ? 10.720 -3.431 -18.956 1.00 94.44 169 ASN A CA 1
ATOM 1319 C C . ASN A 1 169 ? 10.408 -3.204 -20.451 1.00 94.44 169 ASN A C 1
ATOM 1321 O O . ASN A 1 169 ? 9.239 -3.125 -20.832 1.00 94.44 169 ASN A O 1
ATOM 1325 N N . ASN A 1 170 ? 11.409 -3.130 -21.326 1.00 91.88 170 ASN A N 1
ATOM 1326 C CA . ASN A 1 170 ? 11.226 -3.076 -22.775 1.00 91.88 170 ASN A CA 1
ATOM 1327 C C . ASN A 1 170 ? 11.104 -4.482 -23.355 1.00 91.88 170 ASN A C 1
ATOM 1329 O O . ASN A 1 170 ? 10.404 -4.664 -24.349 1.00 91.88 170 ASN A O 1
ATOM 1333 N N . GLU A 1 171 ? 11.695 -5.490 -22.714 1.00 90.38 171 GLU A N 1
ATOM 1334 C CA . GLU A 1 171 ? 11.520 -6.888 -23.100 1.00 90.38 171 GLU A CA 1
ATOM 1335 C C . GLU A 1 171 ? 10.256 -7.514 -22.484 1.00 90.38 171 GLU A C 1
ATOM 1337 O O . GLU A 1 171 ? 9.680 -7.039 -21.504 1.00 90.38 171 GLU A O 1
ATOM 1342 N N . GLY A 1 172 ? 9.814 -8.640 -23.053 1.00 85.06 172 GLY A N 1
ATOM 1343 C CA . GLY A 1 172 ? 8.656 -9.391 -22.550 1.00 85.06 172 GLY A CA 1
ATOM 1344 C C . GLY A 1 172 ? 8.870 -10.060 -21.185 1.00 85.06 172 GLY A C 1
ATOM 1345 O O . GLY A 1 172 ? 7.896 -10.455 -20.547 1.00 85.06 172 GLY A O 1
ATOM 1346 N N . ASN A 1 173 ? 10.119 -10.186 -20.728 1.00 88.31 173 ASN A N 1
ATOM 1347 C CA . ASN A 1 173 ? 10.469 -10.841 -19.470 1.00 88.31 173 ASN A CA 1
ATOM 1348 C C . ASN A 1 173 ? 10.714 -9.829 -18.335 1.00 88.31 173 ASN A C 1
ATOM 1350 O O . ASN A 1 173 ? 11.043 -8.668 -18.574 1.00 88.31 173 ASN A O 1
ATOM 1354 N N . CYS A 1 174 ? 10.580 -10.307 -17.097 1.00 89.06 174 CYS A N 1
ATOM 1355 C CA . CYS A 1 174 ? 10.708 -9.509 -15.876 1.00 89.06 174 CYS A CA 1
ATOM 1356 C C . CYS A 1 174 ? 12.042 -9.706 -15.138 1.00 89.06 174 CYS A C 1
ATOM 1358 O O . CYS A 1 174 ? 12.107 -9.563 -13.914 1.00 89.06 174 CYS A O 1
ATOM 1360 N N . ASN A 1 175 ? 13.085 -10.090 -15.878 1.00 88.94 175 ASN A N 1
ATOM 1361 C CA . ASN A 1 175 ? 14.407 -10.384 -15.327 1.00 88.94 175 ASN A CA 1
ATOM 1362 C C . ASN A 1 175 ? 15.384 -9.209 -15.480 1.00 88.94 175 ASN A C 1
ATOM 1364 O O . ASN A 1 175 ? 16.445 -9.238 -14.865 1.00 88.94 175 ASN A O 1
ATOM 1368 N N . THR A 1 176 ? 15.037 -8.202 -16.284 1.00 90.88 176 THR A N 1
ATOM 1369 C CA . THR A 1 176 ? 15.866 -7.015 -16.550 1.00 90.88 176 THR A CA 1
ATOM 1370 C C . THR A 1 176 ? 15.061 -5.713 -16.492 1.00 90.88 176 THR A C 1
ATOM 1372 O O . THR A 1 176 ? 15.392 -4.753 -17.173 1.00 90.88 176 THR A O 1
ATOM 1375 N N . CYS A 1 177 ? 14.005 -5.655 -15.673 1.00 92.88 177 CYS A N 1
ATOM 1376 C CA . CYS A 1 177 ? 13.207 -4.444 -15.483 1.00 92.88 177 CYS A CA 1
ATOM 1377 C C . CYS A 1 177 ? 14.067 -3.274 -14.998 1.00 92.88 177 CYS A C 1
ATOM 1379 O O . CYS A 1 177 ? 14.765 -3.370 -13.990 1.00 92.88 177 CYS A O 1
ATOM 1381 N N . ASP A 1 178 ? 13.933 -2.134 -15.646 1.00 90.62 178 ASP A N 1
ATOM 1382 C CA . ASP A 1 178 ? 14.659 -0.897 -15.348 1.00 90.62 178 ASP A CA 1
ATOM 1383 C C . ASP A 1 178 ? 13.708 0.259 -14.968 1.00 90.62 178 ASP A C 1
ATOM 1385 O O . ASP A 1 178 ? 14.148 1.380 -14.716 1.00 90.62 178 ASP A O 1
ATOM 1389 N N . SER A 1 179 ? 12.399 -0.013 -14.889 1.00 94.38 179 SER A N 1
ATOM 1390 C CA . SER A 1 179 ? 11.389 0.944 -14.439 1.00 94.38 179 SER A CA 1
ATOM 1391 C C . SER A 1 179 ? 10.373 0.295 -13.499 1.00 94.38 179 SER A C 1
ATOM 1393 O O . SER A 1 179 ? 9.980 -0.861 -13.660 1.00 94.38 179 SER A O 1
ATOM 1395 N N . TRP A 1 180 ? 9.948 1.033 -12.478 1.00 95.25 180 TRP A N 1
ATOM 1396 C CA . TRP A 1 180 ? 9.019 0.561 -11.452 1.00 95.25 180 TRP A CA 1
ATOM 1397 C C . TRP A 1 180 ? 8.314 1.740 -10.787 1.00 95.25 180 TRP A C 1
ATOM 1399 O O . TRP A 1 180 ? 8.782 2.876 -10.830 1.00 95.25 180 TRP A O 1
ATOM 1409 N N . LEU A 1 181 ? 7.167 1.464 -10.178 1.00 95.94 181 LEU A N 1
ATOM 1410 C CA . LEU A 1 181 ? 6.400 2.428 -9.401 1.00 95.94 181 LEU A CA 1
ATOM 1411 C C . LEU A 1 181 ? 5.637 1.685 -8.311 1.00 95.94 181 LEU A C 1
ATOM 1413 O O . LEU A 1 181 ? 4.970 0.687 -8.586 1.00 95.94 181 LEU A O 1
ATOM 1417 N N . GLY A 1 182 ? 5.699 2.177 -7.081 1.00 96.00 182 GLY A N 1
ATOM 1418 C CA . GLY A 1 182 ? 4.966 1.567 -5.986 1.00 96.00 182 GLY A CA 1
ATOM 1419 C C . GLY A 1 182 ? 5.428 2.039 -4.623 1.00 96.00 182 GLY A C 1
ATOM 1420 O O . GLY A 1 182 ? 6.089 3.062 -4.481 1.00 96.00 182 GLY A O 1
ATOM 1421 N N . PHE A 1 183 ? 5.057 1.257 -3.623 1.00 95.81 183 PHE A N 1
ATOM 1422 C CA . PHE A 1 183 ? 5.342 1.493 -2.221 1.00 95.81 183 PHE A CA 1
ATOM 1423 C C . PHE A 1 183 ? 6.342 0.445 -1.747 1.00 95.81 183 PHE A C 1
ATOM 1425 O O . PHE A 1 183 ? 6.137 -0.747 -1.989 1.00 95.81 183 PHE A O 1
ATOM 1432 N N . SER A 1 184 ? 7.382 0.899 -1.039 1.00 94.75 184 SER A N 1
ATOM 1433 C CA . SER A 1 184 ? 8.431 0.063 -0.445 1.00 94.75 184 SER A CA 1
ATOM 1434 C C . SER A 1 184 ? 9.174 -0.795 -1.483 1.00 94.75 184 SER A C 1
ATOM 1436 O O . SER A 1 184 ? 8.803 -1.939 -1.770 1.00 94.75 184 SER A O 1
ATOM 1438 N N . ILE A 1 185 ? 10.216 -0.201 -2.073 1.00 92.38 185 ILE A N 1
ATOM 1439 C CA . ILE A 1 185 ? 11.069 -0.803 -3.105 1.00 92.38 185 ILE A CA 1
ATOM 1440 C C . ILE A 1 185 ? 12.442 -1.106 -2.500 1.00 92.38 185 ILE A C 1
ATOM 1442 O O . ILE A 1 185 ? 13.026 -0.263 -1.815 1.00 92.38 185 ILE A O 1
ATOM 1446 N N . ALA A 1 186 ? 12.970 -2.302 -2.755 1.00 90.62 186 ALA A N 1
ATOM 1447 C CA . ALA A 1 186 ? 14.276 -2.698 -2.241 1.00 90.62 186 ALA A CA 1
ATOM 1448 C C . ALA A 1 186 ? 15.044 -3.645 -3.175 1.00 90.62 186 ALA A C 1
ATOM 1450 O O . ALA A 1 186 ? 14.455 -4.319 -4.021 1.00 90.62 186 ALA A O 1
ATOM 1451 N N . TYR A 1 187 ? 16.359 -3.726 -2.966 1.00 88.38 187 TYR A N 1
ATOM 1452 C CA . TYR A 1 187 ? 17.297 -4.619 -3.653 1.00 88.38 187 TYR A CA 1
ATOM 1453 C C . TYR A 1 187 ? 18.083 -5.449 -2.642 1.00 88.38 187 TYR A C 1
ATOM 1455 O O . TYR A 1 187 ? 18.504 -4.923 -1.618 1.00 88.38 187 TYR A O 1
ATOM 1463 N N . VAL A 1 188 ? 18.317 -6.730 -2.911 1.00 80.81 188 VAL A N 1
ATOM 1464 C CA . VAL A 1 188 ? 19.262 -7.539 -2.136 1.00 80.81 188 VAL A CA 1
ATOM 1465 C C . VAL A 1 188 ? 20.667 -7.192 -2.603 1.00 80.81 188 VAL A C 1
ATOM 1467 O O . VAL A 1 188 ? 20.994 -7.371 -3.778 1.00 80.81 188 VAL A O 1
ATOM 1470 N N . ASN A 1 189 ? 21.494 -6.723 -1.674 1.00 76.19 189 ASN A N 1
ATOM 1471 C CA . ASN A 1 189 ? 22.932 -6.592 -1.888 1.00 76.19 189 ASN A CA 1
ATOM 1472 C C . ASN A 1 189 ? 23.633 -7.938 -1.655 1.00 76.19 189 ASN A C 1
ATOM 1474 O O . ASN A 1 189 ? 23.092 -8.806 -0.973 1.00 76.19 189 ASN A O 1
ATOM 1478 N N . ASP A 1 190 ? 24.883 -8.066 -2.104 1.00 66.00 190 ASP A N 1
ATOM 1479 C CA . ASP A 1 190 ? 25.698 -9.292 -1.992 1.00 66.00 190 ASP A CA 1
ATOM 1480 C C . ASP A 1 190 ? 25.812 -9.863 -0.561 1.00 66.00 190 ASP A C 1
ATOM 1482 O O . ASP A 1 190 ? 26.043 -11.054 -0.376 1.00 66.00 190 ASP A O 1
ATOM 1486 N N . GLY A 1 191 ? 25.575 -9.044 0.471 1.00 66.56 191 GLY A N 1
ATOM 1487 C CA . GLY A 1 191 ? 25.495 -9.471 1.875 1.00 66.56 191 GLY A CA 1
ATOM 1488 C C . GLY A 1 191 ? 24.139 -10.041 2.324 1.00 66.56 191 GLY A C 1
ATOM 1489 O O . GLY A 1 191 ? 23.907 -10.155 3.526 1.00 66.56 191 GLY A O 1
ATOM 1490 N N . GLY A 1 192 ? 23.205 -10.313 1.405 1.00 66.94 192 GLY A N 1
ATOM 1491 C CA . GLY A 1 192 ? 21.876 -10.866 1.703 1.00 66.94 192 GLY A CA 1
ATOM 1492 C C . GLY A 1 192 ? 20.902 -9.892 2.382 1.00 66.94 192 GLY A C 1
ATOM 1493 O O . GLY A 1 192 ? 19.824 -10.302 2.813 1.00 66.94 192 GLY A O 1
ATOM 1494 N N . LYS A 1 193 ? 21.263 -8.607 2.489 1.00 70.00 193 LYS A N 1
ATOM 1495 C CA . LYS A 1 193 ? 20.440 -7.555 3.107 1.00 70.00 193 LYS A CA 1
ATOM 1496 C C . LYS A 1 193 ? 19.732 -6.716 2.052 1.00 70.00 193 LYS A C 1
ATOM 1498 O O . LYS A 1 193 ? 20.316 -6.405 1.015 1.00 70.00 193 LYS A O 1
ATOM 1503 N N . TRP A 1 194 ? 18.499 -6.319 2.356 1.00 76.44 194 TRP A N 1
ATOM 1504 C CA . TRP A 1 194 ? 17.727 -5.401 1.528 1.00 76.44 194 TRP A CA 1
ATOM 1505 C C . TRP A 1 194 ? 18.238 -3.968 1.703 1.00 76.44 194 TRP A C 1
ATOM 1507 O O . TRP A 1 194 ? 18.334 -3.469 2.822 1.00 76.44 194 TRP A O 1
ATOM 1517 N N . THR A 1 195 ? 18.552 -3.297 0.600 1.00 73.88 195 THR A N 1
ATOM 1518 C CA . THR A 1 195 ? 18.743 -1.849 0.542 1.00 73.88 195 THR A CA 1
ATOM 1519 C C . THR A 1 195 ? 17.546 -1.200 -0.116 1.00 73.88 195 THR A C 1
ATOM 1521 O O . THR A 1 195 ? 17.047 -1.664 -1.139 1.00 73.88 195 THR A O 1
ATOM 1524 N N . ASN A 1 196 ? 17.062 -0.126 0.493 1.00 68.19 196 ASN A N 1
ATOM 1525 C CA . ASN A 1 196 ? 15.892 0.580 0.001 1.00 68.19 196 ASN A CA 1
ATOM 1526 C C . ASN A 1 196 ? 16.331 1.631 -1.012 1.00 68.19 196 ASN A C 1
ATOM 1528 O O . ASN A 1 196 ? 17.276 2.381 -0.766 1.00 68.19 196 ASN A O 1
ATOM 1532 N N . LYS A 1 197 ? 15.626 1.688 -2.139 1.00 57.62 197 LYS A N 1
ATOM 1533 C CA . LYS A 1 197 ? 15.647 2.850 -3.025 1.00 57.62 197 LYS A CA 1
ATOM 1534 C C . LYS A 1 197 ? 14.288 3.520 -2.920 1.00 57.62 197 LYS A C 1
ATOM 1536 O O . LYS A 1 197 ? 13.269 2.835 -2.988 1.00 57.62 197 LYS A O 1
ATOM 1541 N N . MET A 1 198 ? 14.313 4.835 -2.737 1.00 46.06 198 MET A N 1
ATOM 1542 C CA . MET A 1 198 ? 13.140 5.681 -2.945 1.00 46.06 198 MET A CA 1
ATOM 1543 C C . MET A 1 198 ? 12.818 5.736 -4.436 1.00 46.06 198 MET A C 1
ATOM 1545 O O . MET A 1 198 ? 13.783 5.818 -5.234 1.00 46.06 198 MET A O 1
#

Organism: Paramuricea clavata (NCBI:txid317549)

Mean predicted aligned error: 5.16 Å